Protein AF-A0A938MZU0-F1 (afdb_monomer_lite)

Structure (mmCIF, N/CA/C/O backbone):
data_AF-A0A938MZU0-F1
#
_entry.id   AF-A0A938MZU0-F1
#
loop_
_atom_site.group_PDB
_atom_site.id
_atom_site.type_symbol
_atom_site.label_atom_id
_atom_site.label_alt_id
_atom_site.label_comp_id
_atom_site.label_asym_id
_atom_site.label_entity_id
_atom_site.label_seq_id
_atom_site.pdbx_PDB_ins_code
_atom_site.Cartn_x
_atom_site.Cartn_y
_atom_site.Cartn_z
_atom_site.occupancy
_atom_site.B_iso_or_equiv
_atom_site.auth_seq_id
_atom_site.auth_comp_id
_atom_site.auth_asym_id
_atom_site.auth_atom_id
_atom_site.pdbx_PDB_model_num
ATOM 1 N N . MET A 1 1 ? -28.306 -38.426 -19.691 1.00 34.31 1 MET A N 1
ATOM 2 C CA . MET A 1 1 ? -26.997 -37.898 -19.246 1.00 34.31 1 MET A CA 1
ATOM 3 C C . MET A 1 1 ? -26.446 -37.046 -20.376 1.00 34.31 1 MET A C 1
ATOM 5 O O . MET A 1 1 ? -25.821 -37.572 -21.282 1.00 34.31 1 MET A O 1
ATOM 9 N N . GLY A 1 2 ? -26.839 -35.772 -20.407 1.00 26.00 2 GLY A N 1
ATOM 10 C CA . GLY A 1 2 ? -26.575 -34.868 -21.527 1.00 26.00 2 GLY A CA 1
ATOM 11 C C . GLY A 1 2 ? -25.347 -34.009 -21.266 1.00 26.00 2 GLY A C 1
ATOM 12 O O . GLY A 1 2 ? -25.308 -33.268 -20.287 1.00 26.00 2 GLY A O 1
ATOM 13 N N . GLN A 1 3 ? -24.364 -34.123 -22.154 1.00 31.08 3 GLN A N 1
ATOM 14 C CA . GLN A 1 3 ? -23.352 -33.106 -22.388 1.00 31.08 3 GLN A CA 1
ATOM 15 C C . GLN A 1 3 ? -24.044 -31.875 -22.989 1.00 31.08 3 GLN A C 1
ATOM 17 O O . GLN A 1 3 ? -24.709 -31.994 -24.013 1.00 31.08 3 GLN A O 1
ATOM 22 N N . HIS A 1 4 ? -23.863 -30.700 -22.392 1.00 25.95 4 HIS A N 1
ATOM 23 C CA . HIS A 1 4 ? -24.038 -29.437 -23.102 1.00 25.95 4 HIS A CA 1
ATOM 24 C C . HIS A 1 4 ? -22.786 -28.598 -22.894 1.00 25.95 4 HIS A C 1
ATOM 26 O O . HIS A 1 4 ? -22.562 -28.000 -21.842 1.00 25.95 4 HIS A O 1
ATOM 32 N N . CYS A 1 5 ? -21.945 -28.646 -23.924 1.00 27.55 5 CYS A N 1
ATOM 33 C CA . CYS A 1 5 ? -20.848 -27.731 -24.157 1.00 27.55 5 CYS A CA 1
ATOM 34 C C . CYS A 1 5 ? -21.371 -26.292 -24.179 1.00 27.55 5 CYS A C 1
ATOM 36 O O . CYS A 1 5 ? -22.383 -25.992 -24.815 1.00 27.55 5 CYS A O 1
ATOM 38 N N . PHE A 1 6 ? -20.649 -25.413 -23.488 1.00 28.33 6 PHE A N 1
ATOM 39 C CA . PHE A 1 6 ? -20.726 -23.972 -23.680 1.00 28.33 6 PHE A CA 1
ATOM 40 C C . PHE A 1 6 ? -20.517 -23.671 -25.169 1.00 28.33 6 PHE A C 1
ATOM 42 O O . PHE A 1 6 ? -19.563 -24.165 -25.762 1.00 28.33 6 PHE A O 1
ATOM 49 N N . SER A 1 7 ? -21.433 -22.918 -25.780 1.00 27.66 7 SER A N 1
ATOM 50 C CA . SER A 1 7 ? -21.335 -22.559 -27.191 1.00 27.66 7 SER A CA 1
ATOM 51 C C . SER A 1 7 ? -20.162 -21.610 -27.418 1.00 27.66 7 SER A C 1
ATOM 53 O O . SER A 1 7 ? -20.116 -20.520 -26.840 1.00 27.66 7 SER A O 1
ATOM 55 N N . ASP A 1 8 ? -19.260 -22.022 -28.300 1.00 33.72 8 ASP A N 1
ATOM 56 C CA . ASP A 1 8 ? -18.162 -21.234 -28.836 1.00 33.72 8 ASP A CA 1
ATOM 57 C C . ASP A 1 8 ? -18.668 -20.105 -29.745 1.00 33.72 8 ASP A C 1
ATOM 59 O O . ASP A 1 8 ? -19.174 -20.349 -30.839 1.00 33.72 8 ASP A O 1
ATOM 63 N N . ALA A 1 9 ? -18.475 -18.859 -29.308 1.00 26.55 9 ALA A N 1
ATOM 64 C CA . ALA A 1 9 ? -18.135 -17.731 -30.177 1.00 26.55 9 ALA A CA 1
ATOM 65 C C . ALA A 1 9 ? -17.610 -16.565 -29.313 1.00 26.55 9 ALA A C 1
ATOM 67 O O . ALA A 1 9 ? -18.381 -15.984 -28.545 1.00 26.55 9 ALA A O 1
ATOM 68 N N . PRO A 1 10 ? -16.323 -16.178 -29.405 1.00 28.86 10 PRO A N 1
ATOM 69 C CA . PRO A 1 10 ? -15.873 -14.923 -28.815 1.00 28.86 10 PRO A CA 1
ATOM 70 C C . PRO A 1 10 ? -16.539 -13.741 -29.547 1.00 28.86 10 PRO A C 1
ATOM 72 O O . PRO A 1 10 ? -16.721 -13.802 -30.768 1.00 28.86 10 PRO A O 1
ATOM 75 N N . PRO A 1 11 ? -16.898 -12.648 -28.848 1.00 30.17 11 PRO A N 1
ATOM 76 C CA . PRO A 1 11 ? -17.366 -11.442 -29.518 1.00 30.17 11 PRO A CA 1
ATOM 77 C C . PRO A 1 11 ? -16.286 -10.950 -30.490 1.00 30.17 11 PRO A C 1
ATOM 79 O O . PRO A 1 11 ? -15.104 -10.889 -30.145 1.00 30.17 11 PRO A O 1
ATOM 82 N N . LYS A 1 12 ? -16.694 -10.622 -31.721 1.00 24.36 12 LYS A N 1
ATOM 83 C CA . LYS A 1 12 ? -15.810 -10.097 -32.769 1.00 24.36 12 LYS A CA 1
ATOM 84 C C . LYS A 1 12 ? -15.115 -8.826 -32.270 1.00 24.36 12 LYS A C 1
ATOM 86 O O . LYS A 1 12 ? -15.737 -7.772 -32.185 1.00 24.36 12 LYS A O 1
ATOM 91 N N . ILE A 1 13 ? -13.821 -8.921 -31.977 1.00 26.45 13 ILE A N 1
ATOM 92 C CA . ILE A 1 13 ? -12.950 -7.756 -31.814 1.00 26.45 13 ILE A CA 1
ATOM 93 C C . ILE A 1 13 ? -12.632 -7.264 -33.227 1.00 26.45 13 ILE A C 1
ATOM 95 O O . ILE A 1 13 ? -11.905 -7.918 -33.974 1.00 26.45 13 ILE A O 1
ATOM 99 N N . VAL A 1 14 ? -13.233 -6.146 -33.626 1.00 29.36 14 VAL A N 1
ATOM 100 C CA . VAL A 1 14 ? -12.978 -5.534 -34.933 1.00 29.36 14 VAL A CA 1
ATOM 101 C C . VAL A 1 14 ? -11.592 -4.878 -34.913 1.00 29.36 14 VAL A C 1
ATOM 103 O O . VAL A 1 14 ? -11.383 -3.886 -34.227 1.00 29.36 14 VAL A O 1
ATOM 106 N N . GLY A 1 15 ? -10.660 -5.498 -35.644 1.00 28.17 15 GLY A N 1
ATOM 107 C CA . GLY A 1 15 ? -9.486 -4.930 -36.322 1.00 28.17 15 GLY A CA 1
ATOM 108 C C . GLY A 1 15 ? -8.665 -3.832 -35.636 1.00 28.17 15 GLY A C 1
ATOM 109 O O . GLY A 1 15 ? -9.031 -2.662 -35.651 1.00 28.17 15 GLY A O 1
ATOM 110 N N . GLN A 1 16 ? -7.447 -4.189 -35.211 1.00 33.59 16 GLN A N 1
ATOM 111 C CA . GLN A 1 16 ? -6.324 -3.251 -35.137 1.00 33.59 16 GLN A CA 1
ATOM 112 C C . GLN A 1 16 ? -5.980 -2.769 -36.555 1.00 33.59 16 GLN A C 1
ATOM 114 O O . GLN A 1 16 ? -5.309 -3.473 -37.306 1.00 33.59 16 GLN A O 1
ATOM 119 N N . SER A 1 17 ? -6.417 -1.568 -36.930 1.00 27.30 17 SER A N 1
ATOM 120 C CA . SER A 1 17 ? -5.816 -0.833 -38.045 1.00 27.30 17 SER A CA 1
ATOM 121 C C . SER A 1 17 ? -4.881 0.228 -37.479 1.00 27.30 17 SER A C 1
ATOM 123 O O . SER A 1 17 ? -5.307 1.081 -36.699 1.00 27.30 17 SER A O 1
ATOM 125 N N . SER A 1 18 ? -3.611 0.173 -37.871 1.00 36.91 18 SER A N 1
ATOM 126 C CA . SER A 1 18 ? -2.624 1.233 -37.668 1.00 36.91 18 SER A CA 1
ATOM 127 C C . SER A 1 18 ? -3.219 2.589 -38.047 1.00 36.91 18 SER A C 1
ATOM 129 O O . SER A 1 18 ? -3.507 2.806 -39.225 1.00 36.91 18 SER A O 1
ATOM 131 N N . GLN A 1 19 ? -3.416 3.491 -37.084 1.00 31.39 19 GLN A N 1
ATOM 132 C CA . GLN A 1 19 ? -3.911 4.831 -37.384 1.00 31.39 19 GLN A CA 1
ATOM 133 C C . GLN A 1 19 ? -3.310 5.935 -36.500 1.00 31.39 19 GLN A C 1
ATOM 135 O O . GLN A 1 19 ? -2.819 5.663 -35.402 1.00 31.39 19 GLN A O 1
ATOM 140 N N . PRO A 1 20 ? -3.273 7.167 -37.049 1.00 26.31 20 PRO A N 1
ATOM 141 C CA . PRO A 1 20 ? -2.460 8.280 -36.589 1.00 26.31 20 PRO A CA 1
ATOM 142 C C . PRO A 1 20 ? -3.086 8.967 -35.367 1.00 26.31 20 PRO A C 1
ATOM 144 O O . PRO A 1 20 ? -4.076 8.496 -34.818 1.00 26.31 20 PRO A O 1
ATOM 147 N N . ALA A 1 21 ? -2.446 10.053 -34.920 1.00 26.44 21 ALA A N 1
ATOM 148 C CA . ALA A 1 21 ? -2.795 10.897 -33.774 1.00 26.44 21 ALA A CA 1
ATOM 149 C C . ALA A 1 21 ? -4.295 10.930 -33.401 1.00 26.44 21 ALA A C 1
ATOM 151 O O . ALA A 1 21 ? -5.154 10.958 -34.277 1.00 26.44 21 ALA A O 1
ATOM 152 N N . CYS A 1 22 ? -4.566 10.996 -32.087 1.00 28.39 22 CYS A N 1
ATOM 153 C CA . CYS A 1 22 ? -5.848 10.947 -31.350 1.00 28.39 22 CYS A CA 1
ATOM 154 C C . CYS A 1 22 ? -7.060 11.776 -31.860 1.00 28.39 22 CYS A C 1
ATOM 156 O O . CYS A 1 22 ? -8.043 11.912 -31.135 1.00 28.39 22 CYS A O 1
ATOM 158 N N . SER A 1 23 ? -7.045 12.328 -33.066 1.00 29.16 23 SER A N 1
ATOM 159 C CA . SER A 1 23 ? -8.137 13.064 -33.703 1.00 29.16 23 SER A CA 1
ATOM 160 C C . SER A 1 23 ? -8.905 12.279 -34.780 1.00 29.16 23 SER A C 1
ATOM 162 O O . SER A 1 23 ? -9.926 12.782 -35.240 1.00 29.16 23 SER A O 1
ATOM 164 N N . ALA A 1 24 ? -8.464 11.081 -35.192 1.00 29.38 24 ALA A N 1
ATOM 165 C CA . ALA A 1 24 ? -8.927 10.473 -36.452 1.00 29.38 24 ALA A CA 1
ATOM 166 C C . ALA A 1 24 ? -9.954 9.323 -36.360 1.00 29.38 24 ALA A C 1
ATOM 168 O O . ALA A 1 24 ? -10.431 8.881 -37.403 1.00 29.38 24 ALA A O 1
ATOM 169 N N . VAL A 1 25 ? -10.361 8.856 -35.172 1.00 38.31 25 VAL A N 1
ATOM 170 C CA . VAL A 1 25 ? -11.532 7.957 -35.085 1.00 38.31 25 VAL A CA 1
ATOM 171 C C . VAL A 1 25 ? -12.782 8.833 -35.078 1.00 38.31 25 VAL A C 1
ATOM 173 O O . VAL A 1 25 ? -13.197 9.350 -34.039 1.00 38.31 25 VAL A O 1
ATOM 176 N N . GLY A 1 26 ? -13.300 9.097 -36.277 1.00 38.41 26 GLY A N 1
ATOM 177 C CA . GLY A 1 26 ? -14.532 9.850 -36.478 1.00 38.41 26 GLY A CA 1
ATOM 178 C C . GLY A 1 26 ? -15.723 9.149 -35.824 1.00 38.41 26 GLY A C 1
ATOM 179 O O . GLY A 1 26 ? -15.785 7.925 -35.768 1.00 38.41 26 GLY A O 1
ATOM 180 N N . TRP A 1 27 ? -16.668 9.943 -35.322 1.00 46.06 27 TRP A N 1
ATOM 181 C CA . TRP A 1 27 ? -17.977 9.449 -34.893 1.00 46.06 27 TRP A CA 1
ATOM 182 C C . TRP A 1 27 ? -18.671 8.695 -36.039 1.00 46.06 27 TRP A C 1
ATOM 184 O O . TRP A 1 27 ? -18.421 9.052 -37.194 1.00 46.06 27 TRP A O 1
ATOM 194 N N . PRO A 1 28 ? -19.598 7.765 -35.741 1.00 45.91 28 PRO A N 1
ATOM 195 C CA . PRO A 1 28 ? -20.608 7.297 -36.688 1.00 45.91 28 PRO A CA 1
ATOM 196 C C . PRO A 1 28 ? -21.302 8.481 -37.369 1.00 45.91 28 PRO A C 1
ATOM 198 O O . PRO A 1 28 ? -22.212 9.099 -36.817 1.00 45.91 28 PRO A O 1
ATOM 201 N N . SER A 1 29 ? -20.804 8.884 -38.533 1.00 43.78 29 SER A N 1
ATOM 202 C CA . SER A 1 29 ? -21.286 10.054 -39.274 1.00 43.78 29 SER A CA 1
ATOM 203 C C . SER A 1 29 ? -22.240 9.646 -40.394 1.00 43.78 29 SER A C 1
ATOM 205 O O . SER A 1 29 ? -23.088 10.442 -40.803 1.00 43.78 29 SER A O 1
ATOM 207 N N . SER A 1 30 ? -22.149 8.390 -40.840 1.00 45.19 30 SER A N 1
ATOM 208 C CA . SER A 1 30 ? -23.035 7.805 -41.842 1.00 45.19 30 SER A CA 1
ATOM 209 C C . SER A 1 30 ? -24.410 7.475 -41.241 1.00 45.19 30 SER A C 1
ATOM 211 O O . SER A 1 30 ? -24.477 6.976 -40.116 1.00 45.19 30 SER A O 1
ATOM 213 N N . PRO A 1 31 ? -25.524 7.751 -41.943 1.00 49.56 31 PRO A N 1
ATOM 214 C CA . PRO A 1 31 ? -26.857 7.236 -41.606 1.00 49.56 31 PRO A CA 1
ATOM 215 C C . PRO A 1 31 ? -26.911 5.715 -41.457 1.00 49.56 31 PRO A C 1
ATOM 217 O O . PRO A 1 31 ? -27.688 5.231 -40.644 1.00 49.56 31 PRO A O 1
ATOM 220 N N . ASP A 1 32 ? -26.039 5.001 -42.168 1.00 51.44 32 ASP A N 1
ATOM 221 C CA . ASP A 1 32 ? -26.032 3.538 -42.253 1.00 51.44 32 ASP A CA 1
ATOM 222 C C . ASP A 1 32 ? -25.023 2.873 -41.297 1.00 51.44 32 ASP A C 1
ATOM 224 O O . ASP A 1 32 ? -24.753 1.677 -41.408 1.00 51.44 32 ASP A O 1
ATOM 228 N N . ASP A 1 33 ? -24.407 3.632 -40.381 1.00 56.09 33 ASP A N 1
ATOM 229 C CA . ASP A 1 33 ? -23.487 3.056 -39.397 1.00 56.09 33 ASP A CA 1
ATOM 230 C C . ASP A 1 33 ? -24.284 2.254 -38.347 1.00 56.09 33 ASP A C 1
ATOM 232 O O . ASP A 1 33 ? -25.109 2.840 -37.644 1.00 56.09 33 ASP A O 1
ATOM 236 N N . PRO A 1 34 ? -24.039 0.941 -38.175 1.00 53.12 34 PRO A N 1
ATOM 237 C CA . PRO A 1 34 ? -24.758 0.120 -37.198 1.00 53.12 34 PRO A CA 1
ATOM 238 C C . PRO A 1 34 ? -24.542 0.561 -35.739 1.00 53.12 34 PRO A C 1
ATOM 240 O O . PRO A 1 34 ? -25.286 0.136 -34.856 1.00 53.12 34 PRO A O 1
ATOM 243 N N . ALA A 1 35 ? -23.533 1.396 -35.462 1.00 46.81 35 ALA A N 1
ATOM 244 C CA . ALA A 1 35 ? -23.303 2.020 -34.162 1.00 46.81 35 ALA A CA 1
ATOM 245 C C . ALA A 1 35 ? -24.029 3.371 -33.990 1.00 46.81 35 ALA A C 1
ATOM 247 O O . ALA A 1 35 ? -23.995 3.949 -32.898 1.00 46.81 35 ALA A O 1
ATOM 248 N N . ARG A 1 36 ? -24.684 3.897 -35.037 1.00 46.69 36 ARG A N 1
ATOM 249 C CA . ARG A 1 36 ? -25.515 5.103 -34.959 1.00 46.69 36 ARG A CA 1
ATOM 250 C C . ARG A 1 36 ? -26.815 4.772 -34.217 1.00 46.69 36 ARG A C 1
ATOM 252 O O . ARG A 1 36 ? -27.511 3.833 -34.594 1.00 46.69 36 ARG A O 1
ATOM 259 N N . PRO A 1 37 ? -27.177 5.523 -33.165 1.00 45.28 37 PRO A N 1
ATOM 260 C CA . PRO A 1 37 ? -28.423 5.270 -32.462 1.00 45.28 37 PRO A CA 1
ATOM 261 C C . PRO A 1 37 ? -29.617 5.599 -33.369 1.00 45.28 37 PRO A C 1
ATOM 263 O O . PRO A 1 37 ? -29.799 6.752 -33.765 1.00 45.28 37 PRO A O 1
ATOM 266 N N . GLU A 1 38 ? -30.451 4.596 -33.656 1.00 48.31 38 GLU A N 1
ATOM 267 C CA . GLU A 1 38 ? -31.862 4.830 -33.973 1.00 48.31 38 GLU A CA 1
ATOM 268 C C . GLU A 1 38 ? -32.513 5.539 -32.775 1.00 48.31 38 GLU A C 1
ATOM 270 O O . GLU A 1 38 ? -32.055 5.388 -31.635 1.00 48.31 38 GLU A O 1
ATOM 275 N N . GLU A 1 39 ? -33.512 6.383 -33.040 1.00 48.94 39 GLU A N 1
ATOM 276 C CA . GLU A 1 39 ? -34.094 7.325 -32.078 1.00 48.94 39 GLU A CA 1
ATOM 277 C C . GLU A 1 39 ? -34.173 6.757 -30.641 1.00 48.94 39 GLU A C 1
ATOM 279 O O . GLU A 1 39 ? -34.753 5.698 -30.398 1.00 48.94 39 GLU A O 1
ATOM 284 N N . ASN A 1 40 ? -33.594 7.502 -29.683 1.00 49.03 40 ASN A N 1
ATOM 285 C CA . ASN A 1 40 ? -33.539 7.251 -28.226 1.00 49.03 40 ASN A CA 1
ATOM 286 C C . ASN A 1 40 ? -32.336 6.466 -27.642 1.00 49.03 40 ASN A C 1
ATOM 288 O O . ASN A 1 40 ? -32.356 6.149 -26.451 1.00 49.03 40 ASN A O 1
ATOM 292 N N . GLY A 1 41 ? -31.267 6.190 -28.400 1.00 45.91 41 GLY A N 1
ATOM 293 C CA . GLY A 1 41 ? -30.016 5.610 -27.865 1.00 45.91 41 GLY A CA 1
ATOM 294 C C . GLY A 1 41 ? -28.933 6.633 -27.469 1.00 45.91 41 GLY A C 1
ATOM 295 O O . GLY A 1 41 ? -28.781 7.663 -28.123 1.00 45.91 41 GLY A O 1
ATOM 296 N N . VAL A 1 42 ? -28.133 6.330 -26.432 1.00 54.34 42 VAL A N 1
ATOM 297 C CA . VAL A 1 42 ? -26.952 7.130 -26.026 1.00 54.34 42 VAL A CA 1
ATOM 298 C C . VAL A 1 42 ? -25.661 6.307 -26.154 1.00 54.34 42 VAL A C 1
ATOM 300 O O . VAL A 1 42 ? -25.598 5.164 -25.692 1.00 54.34 42 VAL A O 1
ATOM 303 N N . CYS A 1 43 ? -24.622 6.909 -26.746 1.00 51.62 43 CYS A N 1
ATOM 304 C CA . CYS A 1 43 ? -23.253 6.381 -26.793 1.00 51.62 43 CYS A CA 1
ATOM 305 C C . CYS A 1 43 ? -22.365 7.119 -25.782 1.00 51.62 43 CYS A C 1
ATOM 307 O O . CYS A 1 43 ? -22.355 8.350 -25.737 1.00 51.62 43 CYS A O 1
ATOM 309 N N . LEU A 1 44 ? -21.613 6.372 -24.970 1.00 57.62 44 LEU A N 1
ATOM 310 C CA . LEU A 1 44 ? -20.752 6.926 -23.920 1.00 57.62 44 LEU A CA 1
ATOM 311 C C . LEU A 1 44 ? -19.275 6.757 -24.275 1.00 57.62 44 LEU A C 1
ATOM 313 O O . LEU A 1 44 ? -18.869 5.661 -24.654 1.00 57.62 44 LEU A O 1
ATOM 317 N N . ARG A 1 45 ? -18.470 7.806 -24.064 1.00 51.72 45 ARG A N 1
ATOM 318 C CA . ARG A 1 45 ? -17.010 7.766 -24.222 1.00 51.72 45 ARG A CA 1
ATOM 319 C C . ARG A 1 45 ? -16.303 8.078 -22.904 1.00 51.72 45 ARG A C 1
ATOM 321 O O . ARG A 1 45 ? -16.518 9.134 -22.314 1.00 51.72 45 ARG A O 1
ATOM 328 N N . PHE A 1 46 ? -15.436 7.175 -22.458 1.00 56.22 46 PHE A N 1
ATOM 329 C CA . PHE A 1 46 ? -14.667 7.293 -21.218 1.00 56.22 46 PHE A CA 1
ATOM 330 C C . PHE A 1 46 ? -13.190 7.558 -21.509 1.00 56.22 46 PHE A C 1
ATOM 332 O O . PHE A 1 46 ? -12.566 6.819 -22.267 1.00 56.22 46 PHE A O 1
ATOM 339 N N . GLY A 1 47 ? -12.603 8.584 -20.884 1.00 50.44 47 GLY A N 1
ATOM 340 C CA . GLY A 1 47 ? -11.165 8.849 -20.984 1.00 50.44 47 GLY A CA 1
ATOM 341 C C . GLY A 1 47 ? -10.303 7.922 -20.117 1.00 50.44 47 GLY A C 1
ATOM 342 O O . GLY A 1 47 ? -10.798 7.251 -19.214 1.00 50.44 47 GLY A O 1
ATOM 343 N N . ILE A 1 48 ? -8.986 7.974 -20.344 1.00 44.91 48 ILE A N 1
ATOM 344 C CA . ILE A 1 48 ? -7.934 7.119 -19.741 1.00 44.91 48 ILE A CA 1
ATOM 345 C C . ILE A 1 48 ? -7.911 7.141 -18.198 1.00 44.91 48 ILE A C 1
ATOM 347 O O . ILE A 1 48 ? -7.417 6.218 -17.555 1.00 44.91 48 ILE A O 1
ATOM 351 N N . LEU A 1 49 ? -8.489 8.171 -17.579 1.00 46.16 49 LEU A N 1
ATOM 352 C CA . LEU A 1 49 ? -8.596 8.307 -16.125 1.00 46.16 49 LEU A CA 1
ATOM 353 C C . LEU A 1 49 ? -10.037 8.251 -15.619 1.00 46.16 49 LEU A C 1
ATOM 355 O O . LEU A 1 49 ? -10.304 8.710 -14.509 1.00 46.16 49 LEU A O 1
ATOM 359 N N . GLY A 1 50 ? -10.976 7.694 -16.389 1.00 40.09 50 GLY A N 1
ATOM 360 C CA . GLY A 1 50 ? -12.392 7.637 -16.006 1.00 40.09 50 GLY A CA 1
ATOM 361 C C . GLY A 1 50 ? -13.030 9.019 -15.829 1.00 40.09 50 GLY A C 1
ATOM 362 O O . GLY A 1 50 ? -14.202 9.119 -15.489 1.00 40.09 50 GLY A O 1
ATOM 363 N N . ASN A 1 51 ? -12.271 10.089 -16.074 1.00 39.28 51 ASN A N 1
ATOM 364 C CA . ASN A 1 51 ? -12.777 11.440 -16.094 1.00 39.28 51 ASN A CA 1
ATOM 365 C C . ASN A 1 51 ? -13.711 11.566 -17.299 1.00 39.28 51 ASN A C 1
ATOM 367 O O . ASN A 1 51 ? -13.330 11.239 -18.429 1.00 39.28 51 ASN A O 1
ATOM 371 N N . PHE A 1 52 ? -14.935 12.025 -17.049 1.00 42.59 52 PHE A N 1
ATOM 372 C CA . PHE A 1 52 ? -15.879 12.408 -18.091 1.00 42.59 52 PHE A CA 1
ATOM 373 C C . PHE A 1 52 ? -15.320 13.632 -18.817 1.00 42.59 52 PHE A C 1
ATOM 375 O O . PHE A 1 52 ? -15.571 14.763 -18.416 1.00 42.59 52 PHE A O 1
ATOM 382 N N . TYR A 1 53 ? -14.508 13.413 -19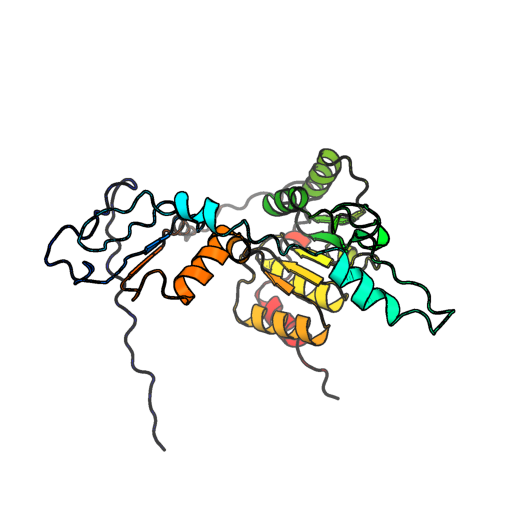.851 1.00 35.19 53 TYR A N 1
ATOM 383 C CA . TYR A 1 53 ? -14.005 14.512 -20.677 1.00 35.19 53 TYR A CA 1
ATOM 384 C C . TYR A 1 53 ? -15.080 15.023 -21.645 1.00 35.19 53 TYR A C 1
ATOM 386 O O . TYR A 1 53 ? -15.074 16.204 -21.965 1.00 35.19 53 TYR A O 1
ATOM 394 N N . ASP A 1 54 ? -16.026 14.170 -22.055 1.00 37.28 54 ASP A N 1
ATOM 395 C CA . ASP A 1 54 ? -17.193 14.556 -22.852 1.00 37.28 54 ASP A CA 1
ATOM 396 C C . ASP A 1 54 ? -18.300 13.491 -22.714 1.00 37.28 54 ASP A C 1
ATOM 398 O O . ASP A 1 54 ? -18.119 12.333 -23.085 1.00 37.28 54 ASP A O 1
ATOM 402 N N . CYS A 1 55 ? -19.471 13.878 -22.200 1.00 38.38 55 CYS A N 1
ATOM 403 C CA . CYS A 1 55 ? -20.715 13.131 -22.398 1.00 38.38 55 CYS A CA 1
ATOM 404 C C . CYS A 1 55 ? -21.476 13.825 -23.527 1.00 38.38 55 CYS A C 1
ATOM 406 O O . CYS A 1 55 ? -22.092 14.868 -23.310 1.00 38.38 55 CYS A O 1
ATOM 408 N N . LEU A 1 56 ? -21.414 13.281 -24.742 1.00 39.00 56 LEU A N 1
ATOM 409 C CA . LEU A 1 56 ? -22.259 13.747 -25.836 1.00 39.00 56 LEU A CA 1
ATOM 410 C C . LEU A 1 56 ? -23.549 12.932 -25.842 1.00 39.00 56 LEU A C 1
ATOM 412 O O . LEU A 1 56 ? -23.600 11.815 -26.342 1.00 39.00 56 LEU A O 1
ATOM 416 N N . PHE A 1 57 ? -24.600 13.512 -25.270 1.00 40.31 57 PHE A N 1
ATOM 417 C CA . PHE A 1 57 ? -25.955 13.007 -25.447 1.00 40.31 57 PHE A CA 1
ATOM 418 C C . PHE A 1 57 ? -26.382 13.300 -26.881 1.00 40.31 57 PHE A C 1
ATOM 420 O O . PHE A 1 57 ? -26.422 14.465 -27.271 1.00 40.31 57 PHE A O 1
ATOM 427 N N . THR A 1 58 ? -26.712 12.273 -27.656 1.00 38.38 58 THR A N 1
ATOM 428 C CA . THR A 1 58 ? -27.399 12.440 -28.937 1.00 38.38 58 THR A CA 1
ATOM 429 C C . THR A 1 58 ? -28.867 12.097 -28.733 1.00 38.38 58 THR A C 1
ATOM 431 O O . THR A 1 58 ? -29.297 10.988 -29.024 1.00 38.38 58 THR A O 1
ATOM 434 N N . GLN A 1 59 ? -29.651 13.044 -28.222 1.00 35.34 59 GLN A N 1
ATOM 435 C CA . GLN A 1 59 ? -31.092 13.016 -28.467 1.00 35.34 59 GLN A CA 1
ATOM 436 C C . GLN A 1 59 ? -31.314 13.860 -29.729 1.00 35.34 59 GLN A C 1
ATOM 438 O O . GLN A 1 59 ? -30.993 15.051 -29.754 1.00 35.34 59 GLN A O 1
ATOM 443 N N . ASN A 1 60 ? -31.749 13.221 -30.816 1.00 37.38 60 ASN A N 1
ATOM 444 C CA . ASN A 1 60 ? -32.064 13.860 -32.102 1.00 37.38 60 ASN A CA 1
ATOM 445 C C . ASN A 1 60 ? -30.904 14.650 -32.746 1.00 37.38 60 ASN A C 1
ATOM 447 O O . ASN A 1 60 ? -31.092 15.760 -33.235 1.00 37.38 60 ASN A O 1
ATOM 451 N N . GLY A 1 61 ? -29.681 14.106 -32.727 1.00 38.41 61 GLY A N 1
ATOM 452 C CA . GLY A 1 61 ? -28.539 14.689 -33.455 1.00 38.41 61 GLY A CA 1
ATOM 453 C C . GLY A 1 61 ? -27.978 16.007 -32.896 1.00 38.41 61 GLY A C 1
ATOM 454 O O . GLY A 1 61 ? -27.087 16.592 -33.508 1.00 38.41 61 GLY A O 1
ATOM 455 N N . SER A 1 62 ? -28.439 16.471 -31.731 1.00 37.09 62 SER A N 1
ATOM 456 C CA . SER A 1 62 ? -27.946 17.704 -31.102 1.00 37.09 62 SER A CA 1
ATOM 457 C C . SER A 1 62 ? -26.931 17.413 -29.986 1.00 37.09 62 SER A C 1
ATOM 459 O O . SER A 1 62 ? -27.180 16.597 -29.105 1.00 37.09 62 SER A O 1
ATOM 461 N N . ARG A 1 63 ? -25.758 18.073 -30.018 1.00 41.19 63 ARG A N 1
ATOM 462 C CA . ARG A 1 63 ? -24.715 17.962 -28.976 1.00 41.19 63 ARG A CA 1
ATOM 463 C C . ARG A 1 63 ? -25.137 18.721 -27.712 1.00 41.19 63 ARG A C 1
ATOM 465 O O . ARG A 1 63 ? -25.066 19.948 -27.681 1.00 41.19 63 ARG A O 1
ATOM 472 N N . LEU A 1 64 ? -25.469 18.023 -26.628 1.00 41.62 64 LEU A N 1
ATOM 473 C CA . LEU A 1 64 ? -25.677 18.654 -25.315 1.00 41.62 64 LEU A CA 1
ATOM 474 C C . LEU A 1 64 ? -24.350 18.805 -24.558 1.00 41.62 64 LEU A C 1
ATOM 476 O O . LEU A 1 64 ? -23.983 17.961 -23.748 1.00 41.62 64 LEU A O 1
ATOM 480 N N . ARG A 1 65 ? -23.632 19.907 -24.801 1.00 40.28 65 ARG A N 1
ATOM 481 C CA . ARG A 1 65 ? -22.362 20.224 -24.115 1.00 40.28 65 ARG A CA 1
ATOM 482 C C . ARG A 1 65 ? -22.538 20.945 -22.764 1.00 40.28 65 ARG A C 1
ATOM 484 O O . ARG A 1 65 ? -21.554 21.173 -22.076 1.00 40.28 65 ARG A O 1
ATOM 491 N N . SER A 1 66 ? -23.760 21.335 -22.375 1.00 35.78 66 SER A N 1
ATOM 492 C CA . SER A 1 66 ? -23.966 22.382 -21.349 1.00 35.78 66 SER A CA 1
ATOM 493 C C . SER A 1 66 ? -24.854 22.038 -20.142 1.00 35.78 66 SER A C 1
ATOM 495 O O . SER A 1 66 ? -24.980 22.866 -19.242 1.00 35.78 66 SER A O 1
ATOM 497 N N . GLN A 1 67 ? -25.464 20.850 -20.047 1.00 39.59 67 GLN A N 1
ATOM 498 C CA . GLN A 1 67 ? -26.413 20.574 -18.946 1.00 39.59 67 GLN A CA 1
ATOM 499 C C . GLN A 1 67 ? -25.782 20.071 -17.636 1.00 39.59 67 GLN A C 1
ATOM 501 O O . GLN A 1 67 ? -26.457 20.064 -16.603 1.00 39.59 67 GLN A O 1
ATOM 506 N N . PHE A 1 68 ? -24.501 19.692 -17.640 1.00 40.44 68 PHE A N 1
ATOM 507 C CA . PHE A 1 68 ? -23.821 19.206 -16.431 1.00 40.44 68 PHE A CA 1
ATOM 508 C C . PHE A 1 68 ? -23.557 20.319 -15.403 1.00 40.44 68 PHE A C 1
ATOM 510 O O . PHE A 1 68 ? -23.583 20.062 -14.200 1.00 40.44 68 PHE A O 1
ATOM 517 N N . ASP A 1 69 ? -23.388 21.566 -15.854 1.00 39.50 69 ASP A N 1
ATOM 518 C CA . ASP A 1 69 ? -23.060 22.690 -14.968 1.00 39.50 69 ASP A CA 1
ATOM 519 C C . ASP A 1 69 ? -24.296 23.222 -14.209 1.00 39.50 69 ASP A C 1
ATOM 521 O O . ASP A 1 69 ? -24.241 23.570 -13.029 1.00 39.50 69 ASP A O 1
ATOM 525 N N . GLN A 1 70 ? -25.480 23.183 -14.833 1.00 37.41 70 GLN A N 1
ATOM 526 C CA . GLN A 1 70 ? -26.692 23.770 -14.244 1.00 37.41 70 GLN A CA 1
ATOM 527 C C . GLN A 1 70 ? -27.375 22.883 -13.187 1.00 37.41 70 GLN A C 1
ATOM 529 O O . GLN A 1 70 ? -27.976 23.404 -12.242 1.00 37.41 70 GLN A O 1
ATOM 534 N N . ARG A 1 71 ? -27.270 21.546 -13.277 1.00 38.91 71 ARG A N 1
ATOM 535 C CA . ARG A 1 71 ? -27.853 20.642 -12.259 1.00 38.91 71 ARG A CA 1
ATOM 536 C C . ARG A 1 71 ? -27.032 20.587 -10.965 1.00 38.91 71 ARG A C 1
ATOM 538 O O . ARG A 1 71 ? -27.606 20.321 -9.906 1.00 38.91 71 ARG A O 1
ATOM 545 N N . ARG A 1 72 ? -25.742 20.945 -11.018 1.00 42.97 72 ARG A N 1
ATOM 546 C CA . ARG A 1 72 ? -24.840 21.045 -9.855 1.00 42.97 72 ARG A CA 1
ATOM 547 C C . ARG A 1 72 ? -25.298 22.103 -8.840 1.00 42.97 72 ARG A C 1
ATOM 549 O O . ARG A 1 72 ? -25.081 21.933 -7.644 1.00 42.97 72 ARG A O 1
ATOM 556 N N . MET A 1 73 ? -26.005 23.150 -9.282 1.00 32.09 73 MET A N 1
ATOM 557 C CA . MET A 1 73 ? -26.461 24.233 -8.396 1.00 32.09 73 MET A CA 1
ATOM 558 C C . MET A 1 73 ? -27.823 24.010 -7.722 1.00 32.09 73 MET A C 1
ATOM 560 O O . MET A 1 73 ? -28.082 24.628 -6.689 1.00 32.09 73 MET A O 1
ATOM 564 N N . ARG A 1 74 ? -28.704 23.142 -8.243 1.00 31.05 74 ARG A N 1
ATOM 565 C CA . ARG A 1 74 ? -30.061 22.977 -7.671 1.00 31.05 74 ARG A CA 1
ATOM 566 C C . ARG A 1 74 ? -30.202 21.850 -6.648 1.00 31.05 74 ARG A C 1
ATOM 568 O O . ARG A 1 74 ? -31.047 21.966 -5.766 1.00 31.05 74 ARG A O 1
ATOM 575 N N . LEU A 1 75 ? -29.390 20.794 -6.715 1.00 39.09 75 LEU A N 1
ATOM 576 C CA . LEU A 1 75 ? -29.574 19.604 -5.865 1.00 39.09 75 LEU A CA 1
ATOM 577 C C . LEU A 1 75 ? -28.736 19.587 -4.572 1.00 39.09 75 LEU A C 1
ATOM 579 O O . LEU A 1 75 ? -29.048 18.819 -3.668 1.00 39.09 75 LEU A O 1
ATOM 583 N N . VAL A 1 76 ? -27.759 20.490 -4.413 1.00 40.00 76 VAL A N 1
ATOM 584 C CA . VAL A 1 76 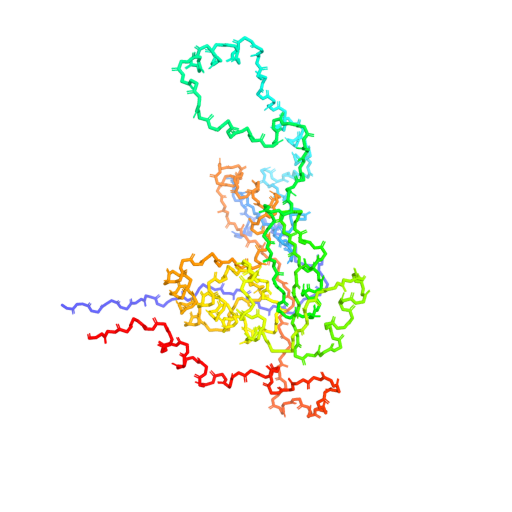? -26.877 20.548 -3.222 1.00 40.00 76 VAL A CA 1
ATOM 585 C C . VAL A 1 76 ? -27.426 21.445 -2.091 1.00 40.00 76 VAL A C 1
ATOM 587 O O . VAL A 1 76 ? -26.844 21.539 -1.016 1.00 40.00 76 VAL A O 1
ATOM 590 N N . LYS A 1 77 ? -28.607 22.062 -2.247 1.00 33.28 77 LYS A N 1
ATOM 591 C CA . LYS A 1 77 ? -29.273 22.816 -1.164 1.00 33.28 77 LYS A CA 1
ATOM 592 C C . LYS A 1 77 ? -30.607 22.198 -0.748 1.00 33.28 77 LYS A C 1
ATOM 594 O O . LYS A 1 77 ? -31.651 22.839 -0.808 1.00 33.28 77 LYS A O 1
ATOM 599 N N . ARG A 1 78 ? -30.574 20.982 -0.206 1.00 33.59 78 ARG A N 1
ATOM 600 C CA . ARG A 1 78 ? -31.559 20.577 0.812 1.00 33.59 78 ARG A CA 1
ATOM 601 C C . ARG A 1 78 ? -30.878 20.529 2.174 1.00 33.59 78 ARG A C 1
ATOM 603 O O . ARG A 1 78 ? -30.536 19.478 2.694 1.00 33.59 78 ARG A O 1
ATOM 610 N N . SER A 1 79 ? -30.694 21.715 2.753 1.00 39.97 79 SER A N 1
ATOM 611 C CA . SER A 1 79 ? -30.496 21.849 4.195 1.00 39.97 79 SER A CA 1
ATOM 612 C C . SER A 1 79 ? -31.757 21.326 4.883 1.00 39.97 79 SER A C 1
ATOM 614 O O . SER A 1 79 ? -32.838 21.902 4.744 1.00 39.97 79 SER A O 1
ATOM 616 N N . VAL A 1 80 ? -31.634 20.218 5.612 1.00 40.19 80 VAL A N 1
ATOM 617 C CA . VAL A 1 80 ? -32.650 19.816 6.584 1.00 40.19 80 VAL A CA 1
ATOM 618 C C . VAL A 1 80 ? -32.616 20.868 7.692 1.00 40.19 80 VAL A C 1
ATOM 620 O O . VAL A 1 80 ? -31.720 20.868 8.533 1.00 40.19 80 VAL A O 1
ATOM 623 N N . LYS A 1 81 ? -33.561 21.815 7.676 1.00 35.09 81 LYS A N 1
ATOM 624 C CA . LYS A 1 81 ? -33.693 22.818 8.739 1.00 35.09 81 LYS A CA 1
ATOM 625 C C . LYS A 1 81 ? -34.122 22.122 10.033 1.00 35.09 81 LYS A C 1
ATOM 627 O O . LYS A 1 81 ? -35.308 21.881 10.252 1.00 35.09 81 LYS A O 1
ATOM 632 N N . PHE A 1 82 ? -33.168 21.826 10.911 1.00 41.75 82 PHE A N 1
ATOM 633 C CA . PHE A 1 82 ? -33.469 21.511 12.305 1.00 41.75 82 PHE A CA 1
ATOM 634 C C . PHE A 1 82 ? -34.068 22.753 12.970 1.00 41.75 82 PHE A C 1
ATOM 636 O O . PHE A 1 82 ? -33.412 23.781 13.122 1.00 41.75 82 PHE A O 1
ATOM 643 N N . THR A 1 83 ? -35.343 22.688 13.342 1.00 55.12 83 THR A N 1
ATOM 644 C CA . THR A 1 83 ? -36.018 23.771 14.067 1.00 55.12 83 THR A CA 1
ATOM 645 C C . THR A 1 83 ? -35.853 23.548 15.570 1.00 55.12 83 THR A C 1
ATOM 647 O O . THR A 1 83 ? -36.108 22.444 16.053 1.00 55.12 83 THR A O 1
ATOM 650 N N . ARG A 1 84 ? -35.486 24.598 16.327 1.00 54.69 84 ARG A N 1
ATOM 651 C CA . ARG A 1 84 ? -35.286 24.574 17.799 1.00 54.69 84 ARG A CA 1
ATOM 652 C C . ARG A 1 84 ? -36.412 23.861 18.571 1.00 54.69 84 ARG A C 1
ATOM 654 O O . ARG A 1 84 ? -36.153 23.193 19.566 1.00 54.69 84 ARG A O 1
ATOM 661 N N . ARG A 1 85 ? -37.650 23.926 18.069 1.00 52.19 85 ARG A N 1
ATOM 662 C CA . ARG A 1 85 ? -38.831 23.258 18.647 1.00 52.19 85 ARG A CA 1
ATOM 663 C C . ARG A 1 85 ? -38.750 21.724 18.644 1.00 52.19 85 ARG A C 1
ATOM 665 O O . ARG A 1 85 ? -39.234 21.099 19.579 1.00 52.19 85 ARG A O 1
ATOM 672 N N . ARG A 1 86 ? -38.106 21.117 17.641 1.00 54.44 86 ARG A N 1
ATOM 673 C CA . ARG A 1 86 ? -37.977 19.652 17.512 1.00 54.44 86 ARG A CA 1
ATOM 674 C C . ARG A 1 86 ? -36.858 19.071 18.387 1.00 54.44 86 ARG A C 1
ATOM 676 O O . ARG A 1 86 ? -36.914 17.899 18.739 1.00 54.44 86 ARG A O 1
ATOM 683 N N . PHE A 1 87 ? -35.871 19.892 18.757 1.00 57.31 87 PHE A N 1
ATOM 684 C CA . PHE A 1 87 ? -34.798 19.533 19.692 1.00 57.31 87 PHE A CA 1
ATOM 685 C C . PHE A 1 87 ? -35.315 19.490 21.136 1.00 57.31 87 PHE A C 1
ATOM 687 O O . PHE A 1 87 ? -35.113 18.502 21.835 1.00 57.31 87 PHE A O 1
ATOM 694 N N . LEU A 1 88 ? -36.092 20.501 21.541 1.00 59.34 88 LEU A N 1
ATOM 695 C CA . LEU A 1 88 ? -36.712 20.543 22.871 1.00 59.34 88 LEU A CA 1
ATOM 696 C C . LEU A 1 88 ? -37.735 19.416 23.081 1.00 59.34 88 LEU A C 1
ATOM 698 O O . LEU A 1 88 ? -37.781 18.834 24.157 1.00 59.34 88 LEU A O 1
ATOM 702 N N . GLN A 1 89 ? -38.481 19.027 22.040 1.00 49.91 89 GLN A N 1
ATOM 703 C CA . GLN A 1 89 ? -39.408 17.887 22.119 1.00 49.91 89 GLN A CA 1
ATOM 704 C C . GLN A 1 89 ? -38.712 16.527 22.301 1.00 49.91 89 GLN A C 1
ATOM 706 O O . GLN A 1 89 ? -39.345 15.597 22.789 1.00 49.91 89 GLN A O 1
ATOM 711 N N . ARG A 1 90 ? -37.423 16.395 21.950 1.00 51.91 90 ARG A N 1
ATOM 712 C CA . ARG A 1 90 ? -36.630 15.180 22.224 1.00 51.91 90 ARG A CA 1
ATOM 713 C C . ARG A 1 90 ? -35.808 15.263 23.516 1.00 51.91 90 ARG A C 1
ATOM 715 O O . ARG A 1 90 ? -35.406 14.225 24.024 1.00 51.91 90 ARG A O 1
ATOM 722 N N . GLY A 1 91 ? -35.597 16.461 24.067 1.00 47.91 91 GLY A N 1
ATOM 723 C CA . GLY A 1 91 ? -34.835 16.672 25.306 1.00 47.91 91 GLY A CA 1
ATOM 724 C C . GLY A 1 91 ? -35.592 16.337 26.597 1.00 47.91 91 GLY A C 1
ATOM 725 O O . GLY A 1 91 ? -34.963 16.052 27.608 1.00 47.91 91 GLY A O 1
ATOM 726 N N . ILE A 1 92 ? -36.929 16.316 26.570 1.00 46.97 92 ILE A N 1
ATOM 727 C CA . ILE A 1 92 ? -37.756 16.071 27.771 1.00 46.97 92 ILE A CA 1
ATOM 728 C C . ILE A 1 92 ? -37.874 14.568 28.106 1.00 46.97 92 ILE A C 1
ATOM 730 O O . ILE A 1 92 ? -38.231 14.207 29.220 1.00 46.97 92 ILE A O 1
ATOM 734 N N . ALA A 1 93 ? -37.491 13.666 27.195 1.00 46.47 93 ALA A N 1
ATOM 735 C CA . ALA A 1 93 ? -37.492 12.221 27.462 1.00 46.47 93 ALA A CA 1
ATOM 736 C C . ALA A 1 93 ? -36.226 11.711 28.189 1.00 46.47 93 ALA A C 1
ATOM 738 O O . ALA A 1 93 ? -36.136 10.523 28.481 1.00 46.47 93 ALA A O 1
ATOM 739 N N . ALA A 1 94 ? -35.246 12.577 28.480 1.00 48.09 94 ALA A N 1
ATOM 740 C CA . ALA A 1 94 ? -33.934 12.184 29.011 1.00 48.09 94 ALA A CA 1
ATOM 741 C C . ALA A 1 94 ? -33.668 12.654 30.456 1.00 48.09 94 ALA A C 1
ATOM 743 O O . ALA A 1 94 ? -32.519 12.703 30.885 1.00 48.09 94 ALA A O 1
ATOM 744 N N . THR A 1 95 ? -34.703 13.024 31.219 1.00 47.94 95 THR A N 1
ATOM 745 C CA . THR A 1 95 ? -34.543 13.621 32.563 1.00 47.94 95 THR A CA 1
ATOM 746 C C . THR A 1 95 ? -34.752 12.641 33.729 1.00 47.94 95 THR A C 1
ATOM 748 O O . THR A 1 95 ? -34.940 13.090 34.853 1.00 47.94 95 THR A O 1
ATOM 751 N N . LEU A 1 96 ? -34.716 11.315 33.516 1.00 48.22 96 LEU A N 1
ATOM 752 C CA . LEU A 1 96 ? -35.013 10.340 34.588 1.00 48.22 96 LEU A CA 1
ATOM 753 C C . LEU A 1 96 ? -34.009 9.192 34.802 1.00 48.22 96 LEU A C 1
ATOM 755 O O . LEU A 1 96 ? -34.342 8.219 35.468 1.00 48.22 96 LEU A O 1
ATOM 759 N N . THR A 1 97 ? -32.754 9.316 34.368 1.00 45.94 97 THR A N 1
ATOM 760 C CA . THR A 1 97 ? -31.672 8.438 34.866 1.00 45.94 97 THR A CA 1
ATOM 761 C C . THR A 1 97 ? -30.384 9.232 35.051 1.00 45.94 97 THR A C 1
ATOM 763 O O . THR A 1 97 ? -29.555 9.338 34.147 1.00 45.94 97 THR A O 1
ATOM 766 N N . ALA A 1 98 ? -30.232 9.827 36.234 1.00 50.72 98 ALA A N 1
ATOM 767 C CA . ALA A 1 98 ? -28.951 10.331 36.705 1.00 50.72 98 ALA A CA 1
ATOM 768 C C . ALA A 1 98 ? -27.940 9.165 36.784 1.00 50.72 98 ALA A C 1
ATOM 770 O O . ALA A 1 98 ? -28.287 8.097 37.279 1.00 50.72 98 ALA A O 1
ATOM 771 N N . ALA A 1 99 ? -26.709 9.408 36.317 1.00 49.84 99 ALA A N 1
ATOM 772 C CA . ALA A 1 99 ? -25.527 8.525 36.355 1.00 49.84 99 ALA A CA 1
ATOM 773 C C . ALA A 1 99 ? -25.247 7.567 35.169 1.00 49.84 99 ALA A C 1
ATOM 775 O O . ALA A 1 99 ? -24.573 6.559 35.355 1.00 49.84 99 ALA A O 1
ATOM 776 N N . SER A 1 100 ? -25.626 7.907 33.930 1.00 44.22 100 SER A N 1
ATOM 777 C CA . SER A 1 100 ? -24.907 7.374 32.752 1.00 44.22 100 SER A CA 1
ATOM 778 C C . SER A 1 100 ? -23.814 8.367 32.336 1.00 44.22 100 SER A C 1
ATOM 780 O O . SER A 1 100 ? -24.133 9.555 32.225 1.00 44.22 100 SER A O 1
ATOM 782 N N . PRO A 1 101 ? -22.555 7.953 32.073 1.00 48.00 101 PRO A N 1
ATOM 783 C CA . PRO A 1 101 ? -21.582 8.844 31.453 1.00 48.00 101 PRO A CA 1
ATOM 784 C C . PRO A 1 101 ? -22.178 9.359 30.141 1.00 48.00 101 PRO A C 1
ATOM 786 O O . PRO A 1 101 ? -22.572 8.593 29.259 1.00 48.00 101 PRO A O 1
ATOM 789 N N . LEU A 1 102 ? -22.327 10.678 30.063 1.00 53.75 102 LEU A N 1
ATOM 790 C CA . LEU A 1 102 ? -22.828 11.377 28.893 1.00 53.75 102 LEU A CA 1
ATOM 791 C C . LEU A 1 102 ? -21.774 11.247 27.789 1.00 53.75 102 LEU A C 1
ATOM 793 O O . LEU A 1 102 ? -20.835 12.037 27.714 1.00 53.75 102 LEU A O 1
ATOM 797 N N . PHE A 1 103 ? -21.927 10.239 26.931 1.00 60.06 103 PHE A N 1
ATOM 798 C CA . PHE A 1 103 ? -21.220 10.159 25.656 1.00 60.06 103 PHE A CA 1
ATOM 799 C C . PHE A 1 103 ? -21.740 11.280 24.751 1.00 60.06 103 PHE A C 1
ATOM 801 O O . PHE A 1 103 ? -22.645 11.079 23.945 1.00 60.06 103 PHE A O 1
ATOM 808 N N . ILE A 1 104 ? -21.208 12.491 24.929 1.00 61.66 104 ILE A N 1
ATOM 809 C CA . ILE A 1 104 ? -21.472 13.627 24.046 1.00 61.66 104 ILE A CA 1
ATOM 810 C C . ILE A 1 104 ? -20.518 13.500 22.856 1.00 61.66 104 ILE A C 1
ATOM 812 O O . ILE A 1 104 ? -19.303 13.616 23.037 1.00 61.66 104 ILE A O 1
ATOM 816 N N . PRO A 1 105 ? -21.022 13.281 21.631 1.00 56.91 105 PRO A N 1
ATOM 817 C CA . PRO A 1 105 ? -20.173 13.234 20.449 1.00 56.91 105 PRO A CA 1
ATOM 818 C C . PRO A 1 105 ? -19.441 14.572 20.255 1.00 56.91 105 PRO A C 1
ATOM 820 O O . PRO A 1 105 ? -20.068 15.631 20.287 1.00 56.91 105 PRO A O 1
ATOM 823 N N . ARG A 1 106 ? -18.122 14.553 20.010 1.00 57.19 106 ARG A N 1
ATOM 824 C CA . ARG A 1 106 ? -17.283 15.773 19.924 1.00 57.19 106 ARG A CA 1
ATOM 825 C C . ARG A 1 106 ? -17.711 16.753 18.825 1.00 57.19 106 ARG A C 1
ATOM 827 O O . ARG A 1 106 ? -17.492 17.952 18.978 1.00 57.19 106 ARG A O 1
ATOM 834 N N . HIS A 1 107 ? -18.397 16.274 17.784 1.00 58.66 107 HIS A N 1
ATOM 835 C CA . HIS A 1 107 ? -18.978 17.130 16.741 1.00 58.66 107 HIS A CA 1
ATOM 836 C C . HIS A 1 107 ? -20.072 18.079 17.273 1.00 58.66 107 HIS A C 1
ATOM 838 O O . HIS A 1 107 ? -20.393 19.070 16.623 1.00 58.66 107 HIS A O 1
ATOM 844 N N . VAL A 1 108 ? -20.634 17.803 18.458 1.00 58.81 108 VAL A N 1
ATOM 845 C CA . VAL A 1 108 ? -21.583 18.680 19.166 1.00 58.81 108 VAL A CA 1
ATOM 846 C C . VAL A 1 108 ? -20.855 19.778 19.960 1.00 58.81 108 VAL A C 1
ATOM 848 O O . VAL A 1 108 ? -21.436 20.826 20.226 1.00 58.81 108 VAL A O 1
ATOM 851 N N . LEU A 1 109 ? -19.571 19.588 20.289 1.00 63.41 109 LEU A N 1
ATOM 852 C CA . LEU A 1 109 ? -18.753 20.507 21.097 1.00 63.41 109 LEU A CA 1
ATOM 853 C C . LEU A 1 109 ? -17.959 21.536 20.269 1.00 63.41 109 LEU A C 1
ATOM 855 O O . LEU A 1 109 ? -17.094 22.219 20.807 1.00 63.41 109 LEU A O 1
ATOM 859 N N . GLY A 1 110 ? -18.226 21.665 18.967 1.00 46.06 110 GLY A N 1
ATOM 860 C CA . GLY A 1 110 ? -17.586 22.689 18.130 1.00 46.06 110 GLY A CA 1
ATOM 861 C C . GLY A 1 110 ? -16.131 22.400 17.745 1.00 46.06 110 GLY A C 1
ATOM 862 O O . GLY A 1 110 ? -15.505 23.222 17.078 1.00 46.06 110 GLY A O 1
ATOM 863 N N . PHE A 1 111 ? -15.601 21.220 18.081 1.00 50.62 111 PHE A N 1
ATOM 864 C CA . PHE A 1 111 ? -14.433 20.679 17.393 1.00 50.62 111 PHE A CA 1
ATOM 865 C C . PHE A 1 111 ? -14.903 20.299 15.988 1.00 50.62 111 PHE A C 1
ATOM 867 O O . PHE A 1 111 ? -15.729 19.401 15.852 1.00 50.62 111 PHE A O 1
ATOM 874 N N . GLY A 1 112 ? -14.478 21.046 14.965 1.00 55.62 112 GLY A N 1
ATOM 875 C CA . GLY A 1 112 ? -14.838 20.803 13.564 1.00 55.62 112 GLY A CA 1
ATOM 876 C C . GLY A 1 112 ? -14.384 19.429 13.051 1.00 55.62 112 GLY A C 1
ATOM 877 O O . GLY A 1 112 ? -14.244 18.474 13.801 1.00 55.62 112 GLY A O 1
ATOM 878 N N . ASN A 1 113 ? -14.113 19.311 11.752 1.00 55.78 113 ASN A N 1
ATOM 879 C CA . ASN A 1 113 ? -13.765 18.047 11.081 1.00 55.78 113 ASN A CA 1
ATOM 880 C C . ASN A 1 113 ? -12.388 17.443 11.484 1.00 55.78 113 ASN A C 1
ATOM 882 O O . ASN A 1 113 ? -11.745 16.787 10.669 1.00 55.78 113 ASN A O 1
ATOM 886 N N . GLN A 1 114 ? -11.895 17.711 12.697 1.00 55.94 114 GLN A N 1
ATOM 887 C CA . GLN A 1 114 ? -10.635 17.206 13.233 1.00 55.94 114 GLN A CA 1
ATOM 888 C C . GLN A 1 114 ? -10.903 16.040 14.189 1.00 55.94 114 GLN A C 1
ATOM 890 O O . GLN A 1 114 ? -11.492 16.217 15.255 1.00 55.94 114 GLN A O 1
ATOM 895 N N . THR A 1 115 ? -10.465 14.847 13.794 1.00 62.25 115 THR A N 1
ATOM 896 C CA . THR A 1 115 ? -10.463 13.641 14.631 1.00 62.25 115 THR A CA 1
ATOM 897 C C . THR A 1 115 ? -9.408 13.774 15.726 1.00 62.25 115 THR A C 1
ATOM 899 O O . THR A 1 115 ? -8.283 14.196 15.446 1.00 62.25 115 THR A O 1
ATOM 902 N N . GLY A 1 116 ? -9.748 13.432 16.972 1.00 62.00 116 GLY A N 1
ATOM 903 C CA . GLY A 1 116 ? -8.764 13.429 18.060 1.00 62.00 116 GLY A CA 1
ATOM 904 C C . GLY A 1 116 ? -7.657 12.397 17.812 1.00 62.00 116 GLY A C 1
ATOM 905 O O . GLY A 1 116 ? -7.886 11.410 17.122 1.00 62.00 116 GLY A O 1
ATOM 906 N N . ALA A 1 117 ? -6.467 12.582 18.394 1.00 62.25 117 ALA A N 1
ATOM 907 C CA . ALA A 1 117 ? -5.331 11.671 18.188 1.00 62.25 117 ALA A CA 1
ATOM 908 C C . ALA A 1 117 ? -5.643 10.197 18.537 1.00 62.25 117 ALA A C 1
ATOM 910 O O . ALA A 1 117 ? -5.158 9.299 17.859 1.00 62.25 117 ALA A O 1
ATOM 911 N N . ASN A 1 118 ? -6.502 9.954 19.536 1.00 66.44 118 ASN A N 1
ATOM 912 C CA . ASN A 1 118 ? -6.956 8.608 19.923 1.00 66.44 118 ASN A CA 1
ATOM 913 C C . ASN A 1 118 ? -8.045 8.023 19.000 1.00 66.44 118 ASN A C 1
ATOM 915 O O . ASN A 1 118 ? -8.432 6.875 19.172 1.00 66.44 118 ASN A O 1
ATOM 919 N N . GLU A 1 119 ? -8.572 8.808 18.060 1.00 74.44 119 GLU A N 1
ATOM 920 C CA . GLU A 1 119 ? -9.567 8.382 17.065 1.00 74.44 119 GLU A CA 1
ATOM 921 C C . GLU A 1 119 ? -8.935 8.205 15.671 1.00 74.44 119 GLU A C 1
ATOM 923 O O . GLU A 1 119 ? -9.637 7.887 14.711 1.00 74.44 119 GLU A O 1
ATOM 928 N N . GLN A 1 120 ? -7.625 8.453 15.538 1.00 88.94 120 GLN A N 1
ATOM 929 C CA . GLN A 1 120 ? -6.912 8.296 14.276 1.00 88.94 120 GLN A CA 1
ATOM 930 C C . GLN A 1 120 ? -6.511 6.842 14.051 1.00 88.94 120 GLN A C 1
ATOM 932 O O . GLN A 1 120 ? -5.929 6.213 14.927 1.00 88.94 120 GLN A O 1
ATOM 937 N N . ILE A 1 121 ? -6.740 6.362 12.831 1.00 94.25 121 ILE A N 1
ATOM 938 C CA . ILE A 1 121 ? -6.243 5.073 12.355 1.00 94.25 121 ILE A CA 1
ATOM 939 C C . ILE A 1 121 ? -4.736 5.209 12.121 1.00 94.25 121 ILE A C 1
ATOM 941 O O . ILE A 1 121 ? -4.294 6.004 11.283 1.00 94.25 121 ILE A O 1
ATOM 945 N N . VAL A 1 122 ? -3.938 4.446 12.855 1.00 97.44 122 VAL A N 1
ATOM 946 C CA . VAL A 1 122 ? -2.483 4.433 12.735 1.00 97.44 122 VAL A CA 1
ATOM 947 C C . VAL A 1 122 ? -2.088 3.523 11.576 1.00 97.44 122 VAL A C 1
ATOM 949 O O . VAL A 1 122 ? -2.373 2.326 11.577 1.00 97.44 122 VAL A O 1
ATOM 952 N N . VAL A 1 123 ? -1.441 4.096 10.561 1.00 97.88 123 VAL A N 1
ATOM 953 C CA . VAL A 1 123 ? -1.133 3.398 9.309 1.00 97.88 123 VAL A CA 1
ATOM 954 C C . VAL A 1 123 ? 0.365 3.208 9.093 1.00 97.88 123 VAL A C 1
ATOM 956 O O . VAL A 1 123 ? 1.172 4.117 9.319 1.00 97.88 123 VAL A O 1
ATOM 959 N N . GLY A 1 124 ? 0.727 2.018 8.616 1.00 98.38 124 GLY A N 1
ATOM 960 C CA . GLY A 1 124 ? 2.023 1.740 8.001 1.00 98.38 124 GLY A CA 1
ATOM 961 C C . GLY A 1 124 ? 1.943 1.832 6.476 1.00 98.38 124 GLY A C 1
ATOM 962 O O . GLY A 1 124 ? 0.884 1.580 5.900 1.00 98.38 124 GLY A O 1
ATOM 963 N N . VAL A 1 125 ? 3.040 2.166 5.795 1.00 98.44 125 VAL A N 1
ATOM 964 C CA . VAL A 1 125 ? 3.091 2.152 4.322 1.00 98.44 125 VAL A CA 1
ATOM 965 C C . VAL A 1 125 ? 4.213 1.250 3.828 1.00 98.44 125 VAL A C 1
ATOM 967 O O . VAL A 1 125 ? 5.373 1.460 4.158 1.00 98.44 125 VAL A O 1
ATOM 970 N N . ILE A 1 126 ? 3.857 0.256 3.020 1.00 98.44 126 ILE A N 1
ATOM 971 C CA . ILE A 1 126 ? 4.750 -0.735 2.423 1.00 98.44 126 ILE A CA 1
ATOM 972 C C . ILE A 1 126 ? 4.936 -0.379 0.947 1.00 98.44 126 ILE A C 1
ATOM 974 O O . ILE A 1 126 ? 3.970 -0.392 0.184 1.00 98.44 126 ILE A O 1
ATOM 978 N N . GLY A 1 127 ? 6.169 -0.084 0.547 1.00 97.56 127 GLY A N 1
ATOM 979 C CA . GLY A 1 127 ? 6.538 0.425 -0.771 1.00 97.56 127 GLY A CA 1
ATOM 980 C C . GLY A 1 127 ? 6.511 1.952 -0.823 1.00 97.56 127 GLY A C 1
ATOM 981 O O . GLY A 1 127 ? 5.449 2.568 -0.795 1.00 97.56 127 GLY A O 1
ATOM 982 N N . MET A 1 128 ? 7.689 2.554 -0.954 1.00 96.81 128 MET A N 1
ATOM 983 C CA . MET A 1 128 ? 7.992 3.986 -1.070 1.00 96.81 128 MET A CA 1
ATOM 984 C C . MET A 1 128 ? 8.452 4.380 -2.480 1.00 96.81 128 MET A C 1
ATOM 986 O O . MET A 1 128 ? 9.119 5.395 -2.682 1.00 96.81 128 MET A O 1
ATOM 990 N N . GLY A 1 129 ? 8.028 3.614 -3.486 1.00 93.38 129 GLY A N 1
ATOM 991 C CA . GL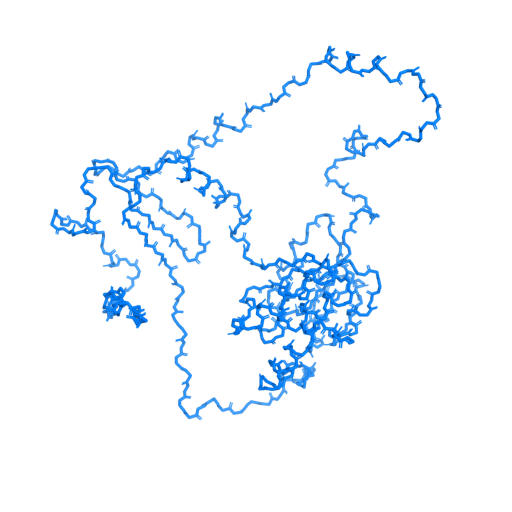Y A 1 129 ? 8.049 4.054 -4.878 1.00 93.38 129 GLY A CA 1
ATOM 992 C C . GLY A 1 129 ? 7.078 5.214 -5.137 1.00 93.38 129 GLY A C 1
ATOM 993 O O . GLY A 1 129 ? 6.369 5.681 -4.244 1.00 93.38 129 GLY A O 1
ATOM 994 N N . VAL A 1 130 ? 6.978 5.633 -6.404 1.00 92.50 130 VAL A N 1
ATOM 995 C CA . VAL A 1 130 ? 6.154 6.780 -6.846 1.00 92.50 130 VAL A CA 1
ATOM 996 C C . VAL A 1 130 ? 4.759 6.769 -6.225 1.00 92.50 130 VAL A C 1
ATOM 998 O O . VAL A 1 130 ? 4.255 7.802 -5.779 1.00 92.50 130 VAL A O 1
ATOM 1001 N N . ARG A 1 131 ? 4.123 5.594 -6.189 1.00 93.94 131 ARG A N 1
ATOM 1002 C CA . ARG A 1 131 ? 2.754 5.490 -5.710 1.00 93.94 131 ARG A CA 1
ATOM 1003 C C . ARG A 1 131 ? 2.632 5.592 -4.193 1.00 93.94 131 ARG A C 1
ATOM 1005 O O . ARG A 1 131 ? 1.750 6.305 -3.719 1.00 93.94 131 ARG A O 1
ATOM 1012 N N . GLY A 1 132 ? 3.519 4.938 -3.449 1.00 95.31 132 GLY A N 1
ATOM 1013 C CA . GLY A 1 132 ? 3.572 5.049 -1.994 1.00 95.31 132 GLY A CA 1
ATOM 1014 C C . GLY A 1 132 ? 3.764 6.492 -1.538 1.00 95.31 132 GLY A C 1
ATOM 1015 O O . GLY A 1 132 ? 3.019 6.975 -0.688 1.00 95.31 132 GLY A O 1
ATOM 1016 N N . THR A 1 133 ? 4.671 7.229 -2.188 1.00 94.81 133 THR A N 1
ATOM 1017 C CA . THR A 1 133 ? 4.887 8.657 -1.911 1.00 94.81 133 THR A CA 1
ATOM 1018 C C . THR A 1 133 ? 3.632 9.495 -2.171 1.00 94.81 133 THR A C 1
ATOM 1020 O O . THR A 1 133 ? 3.297 10.369 -1.377 1.00 94.81 133 THR A O 1
ATOM 1023 N N . GLN A 1 134 ? 2.887 9.223 -3.247 1.00 93.19 134 GLN A N 1
ATOM 1024 C CA . GLN A 1 134 ? 1.619 9.914 -3.510 1.00 93.19 134 GLN A CA 1
ATOM 1025 C C . GLN A 1 134 ? 0.544 9.599 -2.465 1.00 93.19 134 GLN A C 1
ATOM 1027 O O . GLN A 1 134 ? -0.245 10.480 -2.123 1.00 93.19 134 GLN A O 1
ATOM 1032 N N . LEU A 1 135 ? 0.485 8.362 -1.967 1.00 93.50 135 LEU A N 1
ATOM 1033 C CA . LEU A 1 135 ? -0.475 7.984 -0.931 1.00 93.50 135 LEU A CA 1
ATOM 1034 C C . LEU A 1 135 ? -0.199 8.713 0.386 1.00 93.50 135 LEU A C 1
ATOM 1036 O O . LEU A 1 135 ? -1.158 9.154 1.015 1.00 93.50 135 LEU A O 1
ATOM 1040 N N . LEU A 1 136 ? 1.072 8.922 0.755 1.00 93.50 136 LEU A N 1
ATOM 1041 C CA . LEU A 1 136 ? 1.446 9.705 1.943 1.00 93.50 136 LEU A CA 1
ATOM 1042 C C . LEU A 1 136 ? 0.847 11.118 1.923 1.00 93.50 136 LEU A C 1
ATOM 1044 O O . LEU A 1 136 ? 0.345 11.591 2.939 1.00 93.50 136 LEU A O 1
ATOM 1048 N N . LEU A 1 137 ? 0.821 11.760 0.752 1.00 89.69 137 LEU A N 1
ATOM 1049 C CA . LEU A 1 137 ? 0.251 13.101 0.578 1.00 89.69 137 LEU A CA 1
ATOM 1050 C C . LEU A 1 137 ? -1.281 13.139 0.696 1.00 89.69 137 LEU A C 1
ATOM 1052 O O . LEU A 1 137 ? -1.859 14.215 0.817 1.00 89.69 137 LEU A O 1
ATOM 1056 N N . ASN A 1 138 ? -1.943 11.982 0.621 1.00 89.69 138 ASN A N 1
ATOM 1057 C CA . ASN A 1 138 ? -3.399 11.858 0.566 1.00 89.69 138 ASN A CA 1
ATOM 1058 C C . ASN A 1 138 ? -3.973 11.054 1.745 1.00 89.69 138 ASN A C 1
ATOM 1060 O O . ASN A 1 138 ? -5.118 10.601 1.681 1.00 89.69 138 ASN A O 1
ATOM 1064 N N . VAL A 1 139 ? -3.202 10.870 2.822 1.00 89.81 139 VAL A N 1
ATOM 1065 C CA . VAL A 1 139 ? -3.719 10.278 4.061 1.00 89.81 139 VAL A CA 1
ATOM 1066 C C . VAL A 1 139 ? -4.779 11.226 4.641 1.00 89.81 139 VAL A C 1
ATOM 1068 O O . VAL A 1 139 ? -4.496 12.411 4.837 1.00 89.81 139 VAL A O 1
ATOM 1071 N N . PRO A 1 140 ? -6.016 10.757 4.891 1.00 86.75 140 PRO A N 1
ATOM 1072 C CA . PRO A 1 140 ? -7.068 11.607 5.439 1.00 86.75 140 PRO A CA 1
ATOM 1073 C C . PRO A 1 140 ? -6.726 12.036 6.870 1.00 86.75 140 PRO A C 1
ATOM 1075 O O . PRO A 1 140 ? -5.985 11.350 7.562 1.00 86.75 140 PRO A O 1
ATOM 1078 N N . ALA A 1 141 ? -7.339 13.117 7.361 1.00 87.06 141 ALA A N 1
ATOM 1079 C CA . ALA A 1 141 ? -7.118 13.598 8.733 1.00 87.06 141 ALA A CA 1
ATOM 1080 C C . ALA A 1 141 ? -7.430 12.546 9.822 1.00 87.06 141 ALA A C 1
ATOM 1082 O O . ALA A 1 141 ? -6.856 12.592 10.909 1.00 87.06 141 ALA A O 1
ATOM 1083 N N . SER A 1 142 ? -8.309 11.588 9.507 1.00 88.56 142 SER A N 1
ATOM 1084 C CA . SER A 1 142 ? -8.645 10.434 10.348 1.00 88.56 142 SER A CA 1
ATOM 1085 C C . SER A 1 142 ? -7.577 9.338 10.365 1.00 88.56 142 SER A C 1
ATOM 1087 O O . SER A 1 142 ? -7.769 8.328 11.031 1.00 88.56 142 SER A O 1
ATOM 1089 N N . GLY A 1 143 ? -6.492 9.483 9.606 1.00 93.00 143 GLY A N 1
ATOM 1090 C CA . GLY A 1 143 ? -5.366 8.562 9.575 1.00 93.00 143 GLY A CA 1
ATOM 1091 C C . GLY A 1 143 ? -4.062 9.266 9.933 1.00 93.00 143 GLY A C 1
ATOM 1092 O O . GLY A 1 143 ? -3.897 10.463 9.699 1.00 93.00 143 GLY A O 1
ATOM 1093 N N . ARG A 1 144 ? -3.110 8.516 10.486 1.00 94.94 144 ARG A N 1
ATOM 1094 C CA . ARG A 1 144 ? -1.765 9.012 10.794 1.00 94.94 144 ARG A CA 1
ATOM 1095 C C . ARG A 1 144 ? -0.719 7.970 10.439 1.00 94.94 144 ARG A C 1
ATOM 1097 O O . ARG A 1 144 ? -0.783 6.842 10.913 1.00 94.94 144 ARG A O 1
ATOM 1104 N N . VAL A 1 145 ? 0.276 8.370 9.654 1.00 97.12 145 VAL A N 1
ATOM 1105 C CA . VAL A 1 145 ? 1.416 7.509 9.316 1.00 97.12 145 VAL A CA 1
ATOM 1106 C C . VAL A 1 145 ? 2.331 7.380 10.530 1.00 97.12 145 VAL A C 1
ATOM 1108 O O . VAL A 1 145 ? 2.715 8.390 11.126 1.00 97.12 145 VAL A O 1
ATOM 1111 N N . ALA A 1 146 ? 2.674 6.146 10.893 1.00 97.50 146 ALA A N 1
ATOM 1112 C CA . ALA A 1 146 ? 3.616 5.851 11.975 1.00 97.50 146 ALA A CA 1
ATOM 1113 C C . ALA A 1 146 ? 4.848 5.069 11.508 1.00 97.50 146 ALA A C 1
ATOM 1115 O O . ALA A 1 146 ? 5.901 5.163 12.140 1.00 97.50 146 ALA A O 1
ATOM 1116 N N . SER A 1 147 ? 4.739 4.330 10.401 1.00 98.50 147 SER A N 1
ATOM 1117 C CA . SER A 1 147 ? 5.842 3.531 9.878 1.00 98.50 147 SER A CA 1
ATOM 1118 C C . SER A 1 147 ? 5.832 3.464 8.354 1.00 98.50 147 SER A C 1
ATOM 1120 O O . SER A 1 147 ? 4.773 3.487 7.724 1.00 98.50 147 SER A O 1
ATOM 1122 N N . VAL A 1 148 ? 7.021 3.390 7.766 1.00 98.50 148 VAL A N 1
ATOM 1123 C CA . VAL A 1 148 ? 7.235 3.206 6.331 1.00 98.50 148 VAL A CA 1
ATOM 1124 C C . VAL A 1 148 ? 8.210 2.062 6.092 1.00 98.50 148 VAL A C 1
ATOM 1126 O O . VAL A 1 148 ? 9.100 1.814 6.905 1.00 98.50 148 VAL A O 1
ATOM 1129 N N . CYS A 1 149 ? 8.046 1.380 4.966 1.00 97.94 149 CYS A N 1
ATOM 1130 C CA . CYS A 1 149 ? 8.879 0.256 4.586 1.00 97.94 149 CYS A CA 1
ATOM 1131 C C . CYS A 1 149 ? 9.176 0.243 3.089 1.00 97.94 149 CYS A C 1
ATOM 1133 O O . CYS A 1 149 ? 8.271 0.453 2.279 1.00 97.94 149 CYS A O 1
ATOM 1135 N N . ASP A 1 150 ? 10.427 -0.028 2.725 1.00 97.56 150 ASP A N 1
ATOM 1136 C CA . ASP A 1 150 ? 10.844 -0.322 1.353 1.00 97.56 150 ASP A CA 1
ATOM 1137 C C . ASP A 1 150 ? 12.149 -1.133 1.353 1.00 97.56 150 ASP A C 1
ATOM 1139 O O . ASP A 1 150 ? 13.028 -0.878 2.173 1.00 97.56 150 ASP A O 1
ATOM 1143 N N . ALA A 1 151 ? 12.289 -2.072 0.413 1.00 96.00 151 ALA A N 1
ATOM 1144 C CA . ALA A 1 151 ? 13.526 -2.831 0.225 1.00 96.00 151 ALA A CA 1
ATOM 1145 C C . ALA A 1 151 ? 14.692 -1.940 -0.250 1.00 96.00 151 ALA A C 1
ATOM 1147 O O . ALA A 1 151 ? 15.854 -2.297 -0.069 1.00 96.00 151 ALA A O 1
ATOM 1148 N N . ASP A 1 152 ? 14.396 -0.786 -0.857 1.00 95.44 152 ASP A N 1
ATOM 1149 C CA . ASP A 1 152 ? 15.352 0.287 -1.124 1.00 95.44 152 ASP A CA 1
ATOM 1150 C C . ASP A 1 152 ? 15.347 1.299 0.033 1.00 95.44 152 ASP A C 1
ATOM 1152 O O . ASP A 1 152 ? 14.495 2.192 0.111 1.00 95.44 152 ASP A O 1
ATOM 1156 N N . ALA A 1 153 ? 16.343 1.209 0.918 1.00 93.69 153 ALA A N 1
ATOM 1157 C CA . ALA A 1 153 ? 16.445 2.077 2.094 1.00 93.69 153 ALA A CA 1
ATOM 1158 C C . ALA A 1 153 ? 16.531 3.574 1.744 1.00 93.69 153 ALA A C 1
ATOM 1160 O O . ALA A 1 153 ? 16.147 4.435 2.549 1.00 93.69 153 ALA A O 1
ATOM 1161 N N . ARG A 1 154 ? 17.000 3.910 0.531 1.00 95.12 154 ARG A N 1
ATOM 1162 C CA . ARG A 1 154 ? 17.051 5.299 0.059 1.00 95.12 154 ARG A CA 1
ATOM 1163 C C . ARG A 1 154 ? 15.642 5.869 -0.078 1.00 95.12 154 ARG A C 1
ATOM 1165 O O . ARG A 1 154 ? 15.423 7.012 0.308 1.00 95.12 154 ARG A O 1
ATOM 1172 N N . LYS A 1 155 ? 14.666 5.070 -0.524 1.00 95.75 155 LYS A N 1
ATOM 1173 C CA . LYS A 1 155 ? 13.268 5.505 -0.694 1.00 95.75 155 LYS A CA 1
ATOM 1174 C C . LYS A 1 155 ? 12.605 5.875 0.622 1.00 95.75 155 LYS A C 1
ATOM 1176 O O . LYS A 1 155 ? 11.946 6.911 0.714 1.00 95.75 155 LYS A O 1
ATOM 1181 N N . THR A 1 156 ? 12.812 5.074 1.662 1.00 96.00 156 THR A N 1
ATOM 1182 C CA . THR A 1 156 ? 12.315 5.406 3.001 1.00 96.00 156 THR A CA 1
ATOM 1183 C C . THR A 1 156 ? 13.007 6.641 3.570 1.00 96.00 156 THR A C 1
ATOM 1185 O O . THR A 1 156 ? 12.331 7.500 4.133 1.00 96.00 156 THR A O 1
ATOM 1188 N N . ALA A 1 157 ? 14.323 6.788 3.377 1.00 95.44 157 ALA A N 1
ATOM 1189 C CA . ALA A 1 157 ? 15.061 7.964 3.837 1.00 95.44 157 ALA A CA 1
ATOM 1190 C C . ALA A 1 157 ? 14.596 9.252 3.131 1.00 95.44 157 ALA A C 1
ATOM 1192 O O . ALA A 1 157 ? 14.350 10.264 3.786 1.00 95.44 157 ALA A O 1
ATOM 1193 N N . GLU A 1 158 ? 14.409 9.205 1.809 1.00 95.62 158 GLU A N 1
ATOM 1194 C CA . GLU A 1 158 ? 13.832 10.291 1.008 1.00 95.62 158 GLU A CA 1
ATOM 1195 C C . GLU A 1 158 ? 12.446 10.692 1.535 1.00 95.62 158 GLU A C 1
ATOM 1197 O O . GLU A 1 158 ? 12.192 11.875 1.773 1.00 95.62 158 GLU A O 1
ATOM 1202 N N . ALA A 1 159 ? 11.564 9.716 1.777 1.00 95.88 159 ALA A N 1
ATOM 1203 C CA . ALA A 1 159 ? 10.214 9.965 2.275 1.00 95.88 159 ALA A CA 1
ATOM 1204 C C . ALA A 1 159 ? 10.212 10.600 3.676 1.00 95.88 159 ALA A C 1
ATOM 1206 O O . ALA A 1 159 ? 9.509 11.591 3.894 1.00 95.88 159 ALA A O 1
ATOM 1207 N N . VAL A 1 160 ? 11.012 10.068 4.605 1.00 96.75 160 VAL A N 1
ATOM 1208 C CA . VAL A 1 160 ? 11.148 10.583 5.977 1.00 96.75 160 VAL A CA 1
ATOM 1209 C C . VAL A 1 160 ? 11.672 12.020 5.972 1.00 96.75 160 VAL A C 1
ATOM 1211 O O . VAL A 1 160 ? 11.086 12.888 6.622 1.00 96.75 160 VAL A O 1
ATOM 1214 N N . ASN A 1 161 ? 12.713 12.296 5.183 1.00 96.62 161 ASN A N 1
ATOM 1215 C CA . ASN A 1 161 ? 13.302 13.630 5.068 1.00 96.62 161 ASN A CA 1
ATOM 1216 C C . ASN A 1 161 ? 12.329 14.638 4.444 1.00 96.62 161 ASN A C 1
ATOM 1218 O O . ASN A 1 161 ? 12.169 15.741 4.969 1.00 96.62 161 ASN A O 1
ATOM 1222 N N . ALA A 1 162 ? 11.638 14.258 3.365 1.00 95.44 162 ALA A N 1
ATOM 1223 C CA . ALA A 1 162 ? 10.675 15.125 2.687 1.00 95.44 162 ALA A CA 1
ATOM 1224 C C . ALA A 1 162 ? 9.515 15.549 3.603 1.00 95.44 162 ALA A C 1
ATOM 1226 O O . ALA A 1 162 ? 9.041 16.681 3.517 1.00 95.44 162 ALA A O 1
ATOM 1227 N N . HIS A 1 163 ? 9.090 14.665 4.509 1.00 94.62 163 HIS A N 1
ATOM 1228 C CA . HIS A 1 163 ? 7.998 14.930 5.448 1.00 94.62 163 HIS A CA 1
ATOM 1229 C C . HIS A 1 163 ? 8.475 15.432 6.817 1.00 94.62 163 HIS A C 1
ATOM 1231 O O . HIS A 1 163 ? 7.638 15.732 7.667 1.00 94.62 163 HIS A O 1
ATOM 1237 N N . LYS A 1 164 ? 9.797 15.531 7.043 1.00 95.56 164 LYS A N 1
ATOM 1238 C CA . LYS A 1 164 ? 10.407 15.823 8.356 1.00 95.56 164 LYS A CA 1
ATOM 1239 C C . LYS A 1 164 ? 9.811 14.948 9.465 1.00 95.56 164 LYS A C 1
ATOM 1241 O O . LYS A 1 164 ? 9.497 15.425 10.555 1.00 95.56 164 LYS A O 1
ATOM 1246 N N . ALA A 1 165 ? 9.582 13.683 9.137 1.00 94.56 165 ALA A N 1
ATOM 1247 C CA . ALA A 1 165 ? 8.844 12.763 9.980 1.00 94.56 165 ALA A CA 1
ATOM 1248 C C . ALA A 1 165 ? 9.768 11.987 10.924 1.00 94.56 165 ALA A C 1
ATOM 1250 O O . ALA A 1 165 ? 10.955 11.820 10.668 1.00 94.56 165 ALA A O 1
ATOM 1251 N N . THR A 1 166 ? 9.196 11.456 12.000 1.00 94.94 166 THR A N 1
ATOM 1252 C CA . THR A 1 166 ? 9.862 10.540 12.939 1.00 94.94 166 THR A CA 1
ATOM 1253 C C . THR A 1 166 ? 9.255 9.138 12.847 1.00 94.94 166 THR A C 1
ATOM 1255 O O . THR A 1 166 ? 8.984 8.488 13.855 1.00 94.94 166 THR A O 1
ATOM 1258 N N . TRP A 1 167 ? 8.963 8.695 11.622 1.00 97.69 167 TRP A N 1
ATOM 1259 C CA . TRP A 1 167 ? 8.375 7.380 11.367 1.00 97.69 167 TRP A CA 1
ATOM 1260 C C . TRP A 1 167 ? 9.381 6.261 11.631 1.00 97.69 167 TRP A C 1
ATOM 1262 O O . TRP A 1 167 ? 10.576 6.420 11.383 1.00 97.69 167 TRP A O 1
ATOM 1272 N N . ARG A 1 168 ? 8.885 5.103 12.079 1.00 98.25 168 ARG A N 1
ATOM 1273 C CA . ARG A 1 168 ? 9.685 3.871 12.102 1.00 98.25 168 ARG A CA 1
ATOM 1274 C C . ARG A 1 168 ? 9.958 3.413 10.672 1.00 98.25 168 ARG A C 1
ATOM 1276 O O . ARG A 1 168 ? 9.047 3.449 9.841 1.00 98.25 168 ARG A O 1
ATOM 1283 N N . VAL A 1 169 ? 11.186 2.983 10.406 1.00 97.94 169 VAL A N 1
ATOM 1284 C CA . VAL A 1 169 ? 11.646 2.575 9.075 1.00 97.94 169 VAL A CA 1
ATOM 1285 C C . VAL A 1 169 ? 12.103 1.126 9.122 1.00 97.94 169 VAL A C 1
ATOM 1287 O O . VAL A 1 169 ? 13.014 0.806 9.880 1.00 97.94 169 VAL A O 1
ATOM 1290 N N . ASP A 1 170 ? 11.512 0.294 8.272 1.00 97.50 170 ASP A N 1
ATOM 1291 C CA . ASP A 1 170 ? 11.885 -1.111 8.095 1.00 97.50 170 ASP A CA 1
ATOM 1292 C C . ASP A 1 170 ? 12.200 -1.388 6.618 1.00 97.50 170 ASP A C 1
ATOM 1294 O O . ASP A 1 170 ? 11.518 -0.879 5.733 1.00 97.50 170 ASP A O 1
ATOM 1298 N N . GLN A 1 171 ? 13.197 -2.222 6.312 1.00 95.56 171 GLN A N 1
ATOM 1299 C CA . GLN A 1 171 ? 13.403 -2.673 4.921 1.00 95.56 171 GLN A CA 1
ATOM 1300 C C . GLN A 1 171 ? 12.510 -3.862 4.554 1.00 95.56 171 GLN A C 1
ATOM 1302 O O . GLN A 1 171 ? 12.120 -4.037 3.402 1.00 95.56 171 GLN A O 1
ATOM 1307 N N . ASP A 1 172 ? 12.155 -4.664 5.556 1.00 95.69 172 ASP A N 1
ATOM 1308 C CA . ASP A 1 172 ? 11.297 -5.827 5.412 1.00 95.69 172 ASP A CA 1
ATOM 1309 C C . ASP A 1 172 ? 9.922 -5.531 6.003 1.00 95.69 172 ASP A C 1
ATOM 1311 O O . ASP A 1 172 ? 9.784 -5.245 7.196 1.00 95.69 172 ASP A O 1
ATOM 1315 N N . TYR A 1 173 ? 8.879 -5.643 5.183 1.00 96.69 173 TYR A N 1
ATOM 1316 C CA . TYR A 1 173 ? 7.530 -5.359 5.650 1.00 96.69 173 TYR A CA 1
ATOM 1317 C C . TYR A 1 173 ? 7.071 -6.347 6.722 1.00 96.69 173 TYR A C 1
ATOM 1319 O O . TYR A 1 173 ? 6.160 -6.021 7.470 1.00 96.69 173 TYR A O 1
ATOM 1327 N N . ARG A 1 174 ? 7.682 -7.533 6.844 1.00 96.50 174 ARG A N 1
ATOM 1328 C CA . ARG A 1 174 ? 7.357 -8.484 7.916 1.00 96.50 174 ARG A CA 1
ATOM 1329 C C . ARG A 1 174 ? 7.640 -7.883 9.293 1.00 96.50 174 ARG A C 1
ATOM 1331 O O . ARG A 1 174 ? 6.782 -7.990 10.160 1.00 96.50 174 ARG A O 1
ATOM 1338 N N . ALA A 1 175 ? 8.751 -7.160 9.446 1.00 97.75 175 ALA A N 1
ATOM 1339 C CA . ALA A 1 175 ? 9.066 -6.430 10.675 1.00 97.75 175 ALA A CA 1
ATOM 1340 C C . ALA A 1 175 ? 8.065 -5.288 10.931 1.00 97.75 175 ALA A C 1
ATOM 1342 O O . ALA A 1 175 ? 7.556 -5.141 12.042 1.00 97.75 175 ALA A O 1
ATOM 1343 N N . LEU A 1 176 ? 7.680 -4.540 9.887 1.00 98.38 176 LEU A N 1
ATOM 1344 C CA . LEU A 1 176 ? 6.630 -3.518 10.002 1.00 98.38 176 LEU A CA 1
ATOM 1345 C C . LEU A 1 176 ? 5.299 -4.127 10.475 1.00 98.38 176 LEU A C 1
ATOM 1347 O O . LEU A 1 176 ? 4.595 -3.538 11.295 1.00 98.38 176 LEU A O 1
ATOM 1351 N N . LEU A 1 177 ? 4.942 -5.315 9.985 1.00 98.38 177 LEU A N 1
ATOM 1352 C CA . LEU A 1 177 ? 3.697 -5.996 10.345 1.00 98.38 177 LEU A CA 1
ATOM 1353 C C . LEU A 1 177 ? 3.683 -6.538 11.784 1.00 98.38 177 LEU A C 1
ATOM 1355 O O . LEU A 1 177 ? 2.595 -6.753 12.319 1.00 98.38 177 LEU A O 1
ATOM 1359 N N . GLU A 1 178 ? 4.834 -6.697 12.436 1.00 98.12 178 GLU A N 1
ATOM 1360 C CA . GLU A 1 178 ? 4.933 -7.075 13.855 1.00 98.12 178 GLU A CA 1
ATOM 1361 C C . GLU A 1 178 ? 4.623 -5.908 14.810 1.00 98.12 178 GLU A C 1
ATOM 1363 O O . GLU A 1 178 ? 4.335 -6.122 15.990 1.00 98.12 178 GLU A O 1
ATOM 1368 N N . GLN A 1 179 ? 4.613 -4.669 14.311 1.00 98.00 179 GLN A N 1
ATOM 1369 C CA . GLN A 1 179 ? 4.290 -3.487 15.108 1.00 98.00 179 GLN A CA 1
ATOM 1370 C C . GLN A 1 179 ? 2.823 -3.538 15.577 1.00 98.00 179 GLN A C 1
ATOM 1372 O O . GLN A 1 179 ? 1.888 -3.573 14.769 1.00 98.00 179 GLN A O 1
ATOM 1377 N N . GLN A 1 180 ? 2.614 -3.571 16.897 1.00 96.38 180 GLN A N 1
ATOM 1378 C CA . GLN A 1 180 ? 1.291 -3.777 17.507 1.00 96.38 180 GLN A CA 1
ATOM 1379 C C . GLN A 1 180 ? 0.405 -2.526 17.503 1.00 96.38 180 GLN A C 1
ATOM 1381 O O . GLN A 1 180 ? -0.808 -2.636 17.628 1.00 96.38 180 GLN A O 1
ATOM 1386 N N . ASP A 1 181 ? 1.002 -1.346 17.362 1.00 95.75 181 ASP A N 1
ATOM 1387 C CA . ASP A 1 181 ? 0.321 -0.050 17.365 1.00 95.75 181 ASP A CA 1
ATOM 1388 C C . ASP A 1 181 ? -0.149 0.396 15.969 1.00 95.75 181 ASP A C 1
ATOM 1390 O O . ASP A 1 181 ? -0.644 1.511 15.824 1.00 95.75 181 ASP A O 1
ATOM 1394 N N . LEU A 1 182 ? 0.029 -0.438 14.937 1.00 98.00 182 LEU A N 1
ATOM 1395 C CA . LEU A 1 182 ? -0.492 -0.199 13.592 1.00 98.00 182 LEU A CA 1
ATOM 1396 C C . LEU A 1 182 ? -1.862 -0.871 13.416 1.00 98.00 182 LEU A C 1
ATOM 1398 O O . LEU A 1 182 ? -1.963 -2.096 13.485 1.00 98.00 182 LEU A O 1
ATOM 1402 N N . ASP A 1 183 ? -2.878 -0.080 13.077 1.00 97.94 183 ASP A N 1
ATOM 1403 C CA . ASP A 1 183 ? -4.240 -0.553 12.797 1.00 97.94 183 ASP A CA 1
ATOM 1404 C C . ASP A 1 183 ? -4.390 -1.072 11.359 1.00 97.94 183 ASP A C 1
ATOM 1406 O O . ASP A 1 183 ? -5.149 -2.003 11.068 1.00 97.94 183 ASP A O 1
ATOM 1410 N N . ALA A 1 184 ? -3.687 -0.437 10.418 1.00 98.12 184 ALA A N 1
ATOM 1411 C CA . ALA A 1 184 ? -3.802 -0.741 9.000 1.00 98.12 184 ALA A CA 1
ATOM 1412 C C . ALA A 1 184 ? -2.496 -0.505 8.237 1.00 98.12 184 ALA A C 1
ATOM 1414 O O . ALA A 1 184 ? -1.585 0.180 8.702 1.00 98.12 184 ALA A O 1
ATOM 1415 N N . VAL A 1 185 ? -2.425 -1.041 7.020 1.00 98.50 185 VAL A N 1
ATOM 1416 C CA . VAL A 1 185 ? -1.312 -0.815 6.101 1.00 98.50 185 VAL A CA 1
ATOM 1417 C C . VAL A 1 185 ? -1.779 -0.406 4.713 1.00 98.50 185 VAL A C 1
ATOM 1419 O O . VAL A 1 185 ? -2.780 -0.897 4.187 1.00 98.50 185 VAL A O 1
ATOM 1422 N N . PHE A 1 186 ? -1.011 0.486 4.102 1.00 98.31 186 PHE A N 1
ATOM 1423 C CA . PHE A 1 186 ? -1.054 0.761 2.675 1.00 98.31 186 PHE A CA 1
ATOM 1424 C C . PHE A 1 186 ? 0.003 -0.101 1.986 1.00 98.31 186 PHE A C 1
ATOM 1426 O O . PHE A 1 186 ? 1.186 0.031 2.274 1.00 98.31 186 PHE A O 1
ATOM 1433 N N . VAL A 1 187 ? -0.412 -0.976 1.076 1.00 98.31 187 VAL A N 1
ATOM 1434 C CA . VAL A 1 187 ? 0.470 -1.824 0.269 1.00 98.31 187 VAL A CA 1
ATOM 1435 C C . VAL A 1 187 ? 0.573 -1.211 -1.124 1.00 98.31 187 VAL A C 1
ATOM 1437 O O . VAL A 1 187 ? -0.367 -1.297 -1.912 1.00 98.31 187 VAL A O 1
ATOM 1440 N N . ALA A 1 188 ? 1.704 -0.573 -1.403 1.00 97.44 188 ALA A N 1
ATOM 1441 C CA . ALA A 1 188 ? 2.049 0.097 -2.657 1.00 97.44 188 ALA A CA 1
ATOM 1442 C C . ALA A 1 188 ? 3.449 -0.308 -3.165 1.00 97.44 188 ALA A C 1
ATOM 1444 O O . ALA A 1 188 ? 4.115 0.464 -3.860 1.00 97.44 188 ALA A O 1
ATOM 1445 N N . ALA A 1 189 ? 3.899 -1.505 -2.775 1.00 94.75 189 ALA A N 1
ATOM 1446 C CA . ALA A 1 189 ? 5.116 -2.143 -3.268 1.00 94.75 189 ALA A CA 1
ATOM 1447 C C . ALA A 1 189 ? 4.971 -2.569 -4.743 1.00 94.75 189 ALA A C 1
ATOM 1449 O O . ALA A 1 189 ? 4.004 -2.226 -5.415 1.00 94.75 189 ALA A O 1
ATOM 1450 N N . CYS A 1 190 ? 5.944 -3.308 -5.273 1.00 91.38 190 CYS A N 1
ATOM 1451 C CA . CYS A 1 190 ? 5.805 -3.912 -6.596 1.00 91.38 190 CYS A CA 1
ATOM 1452 C C . CYS A 1 190 ? 4.675 -4.959 -6.623 1.00 91.38 190 CYS A C 1
ATOM 1454 O O . CYS A 1 190 ? 4.419 -5.639 -5.625 1.00 91.38 190 CYS A O 1
ATOM 1456 N N . ASP A 1 191 ? 4.047 -5.124 -7.790 1.00 89.69 191 ASP A N 1
ATOM 1457 C CA . ASP A 1 191 ? 2.827 -5.920 -7.984 1.00 89.69 191 ASP A CA 1
ATOM 1458 C C . ASP A 1 191 ? 2.925 -7.363 -7.452 1.00 89.69 191 ASP A C 1
ATOM 1460 O O . ASP A 1 191 ? 1.950 -7.904 -6.928 1.00 89.69 191 ASP A O 1
ATOM 1464 N N . HIS A 1 192 ? 4.102 -7.994 -7.530 1.00 90.50 192 HIS A N 1
ATOM 1465 C CA . HIS A 1 192 ? 4.333 -9.360 -7.040 1.00 90.50 192 HIS A CA 1
ATOM 1466 C C . HIS A 1 192 ? 4.297 -9.498 -5.510 1.00 90.50 192 HIS A C 1
ATOM 1468 O O . HIS A 1 192 ? 4.117 -10.604 -5.005 1.00 90.50 192 HIS A O 1
ATOM 1474 N N . HIS A 1 193 ? 4.404 -8.398 -4.760 1.00 93.81 193 HIS A N 1
ATOM 1475 C CA . HIS A 1 193 ? 4.295 -8.397 -3.295 1.00 93.81 193 HIS A CA 1
ATOM 1476 C C . HIS A 1 193 ? 2.882 -8.128 -2.783 1.00 93.81 193 HIS A C 1
ATOM 1478 O O . HIS A 1 193 ? 2.584 -8.445 -1.630 1.00 93.81 193 HIS A O 1
ATOM 1484 N N . HIS A 1 194 ? 2.003 -7.567 -3.615 1.00 95.44 194 HIS A N 1
ATOM 1485 C CA . HIS A 1 194 ? 0.697 -7.058 -3.196 1.00 95.44 194 HIS A CA 1
ATOM 1486 C C . HIS A 1 194 ? -0.124 -8.070 -2.398 1.00 95.44 194 HIS A C 1
ATOM 1488 O O . HIS A 1 194 ? -0.537 -7.789 -1.269 1.00 95.44 194 HIS A O 1
ATOM 1494 N N . VAL A 1 195 ? -0.328 -9.268 -2.948 1.00 95.50 195 VAL A N 1
ATOM 1495 C CA . VAL A 1 195 ? -1.166 -10.274 -2.289 1.00 95.50 195 VAL A CA 1
ATOM 1496 C C . VAL A 1 195 ? -0.494 -10.849 -1.044 1.00 95.50 195 VAL A C 1
ATOM 1498 O O . VAL A 1 195 ? -1.173 -11.004 -0.031 1.00 95.50 195 VAL A O 1
ATOM 1501 N N . LEU A 1 196 ? 0.815 -11.124 -1.077 1.00 94.50 196 LEU A N 1
ATOM 1502 C CA . LEU A 1 196 ? 1.509 -11.681 0.090 1.00 94.50 196 LEU A CA 1
ATOM 1503 C C . LEU A 1 196 ? 1.459 -10.728 1.271 1.00 94.50 196 LEU A C 1
ATOM 1505 O O . LEU A 1 196 ? 1.021 -11.117 2.349 1.00 94.50 196 LEU A O 1
ATOM 1509 N N . ALA A 1 197 ? 1.882 -9.484 1.045 1.00 96.56 197 ALA A N 1
ATOM 1510 C CA . ALA A 1 197 ? 1.915 -8.461 2.074 1.00 96.56 197 ALA A CA 1
ATOM 1511 C C . ALA A 1 197 ? 0.510 -8.227 2.638 1.00 96.56 197 ALA A C 1
ATOM 1513 O O . ALA A 1 197 ? 0.344 -8.122 3.848 1.00 96.56 197 ALA A O 1
ATOM 1514 N N . SER A 1 198 ? -0.517 -8.244 1.781 1.00 98.12 198 SER A N 1
ATOM 1515 C CA . SER A 1 198 ? -1.911 -8.117 2.214 1.00 98.12 198 SER A CA 1
ATOM 1516 C C . SER A 1 198 ? -2.381 -9.305 3.065 1.00 98.12 198 SER A C 1
ATOM 1518 O O . SER A 1 198 ? -3.055 -9.099 4.071 1.00 98.12 198 SER A O 1
ATOM 1520 N N . ILE A 1 199 ? -2.035 -10.546 2.699 1.00 97.44 199 ILE A N 1
ATOM 1521 C CA . ILE A 1 199 ? -2.382 -11.744 3.484 1.00 97.44 199 ILE A CA 1
ATOM 1522 C C . ILE A 1 199 ? -1.667 -11.726 4.837 1.00 97.44 199 ILE A C 1
ATOM 1524 O O . ILE A 1 199 ? -2.315 -11.942 5.859 1.00 97.44 199 ILE A O 1
ATOM 1528 N N . LEU A 1 200 ? -0.363 -11.441 4.849 1.00 97.56 200 LEU A N 1
ATOM 1529 C CA . LEU A 1 200 ? 0.432 -11.357 6.075 1.00 97.56 200 LEU A CA 1
ATOM 1530 C C . LEU A 1 200 ? -0.070 -10.233 6.984 1.00 97.56 200 LEU A C 1
ATOM 1532 O O . LEU A 1 200 ? -0.169 -10.419 8.193 1.00 97.56 200 LEU A O 1
ATOM 1536 N N . ALA A 1 201 ? -0.472 -9.097 6.413 1.00 98.44 201 ALA A N 1
ATOM 1537 C CA . ALA A 1 201 ? -1.101 -8.023 7.169 1.00 98.44 201 ALA A CA 1
ATOM 1538 C C . ALA A 1 201 ? -2.420 -8.471 7.804 1.00 98.44 201 ALA A C 1
ATOM 1540 O O . ALA A 1 201 ? -2.620 -8.246 8.996 1.00 98.44 201 ALA A O 1
ATOM 1541 N N . CYS A 1 202 ? -3.276 -9.177 7.056 1.00 98.25 202 CYS A N 1
ATOM 1542 C CA . CYS A 1 202 ? -4.504 -9.736 7.621 1.00 98.25 202 CYS A CA 1
ATOM 1543 C C . CYS A 1 202 ? -4.198 -10.712 8.769 1.00 98.25 202 CYS A C 1
ATOM 1545 O O . CYS A 1 202 ? -4.830 -10.653 9.819 1.00 98.25 202 CYS A O 1
ATOM 1547 N N . GLN A 1 203 ? -3.204 -11.589 8.600 1.00 97.56 203 GLN A N 1
ATOM 1548 C CA . GLN A 1 203 ? -2.772 -12.525 9.644 1.00 97.56 203 GLN A CA 1
ATOM 1549 C C . GLN A 1 203 ? -2.256 -11.808 10.897 1.00 97.56 203 GLN A C 1
ATOM 1551 O O . GLN A 1 203 ? -2.530 -12.254 12.007 1.00 97.56 203 GLN A O 1
ATOM 1556 N N . ALA A 1 204 ? -1.580 -10.672 10.721 1.00 97.69 204 ALA A N 1
ATOM 1557 C CA . ALA A 1 204 ? -1.122 -9.795 11.795 1.00 97.69 204 ALA A CA 1
ATOM 1558 C C . ALA A 1 204 ? -2.230 -8.888 12.378 1.00 97.69 204 ALA A C 1
ATOM 1560 O O . ALA A 1 204 ? -1.926 -7.961 13.131 1.00 97.69 204 ALA A O 1
ATOM 1561 N N . GLY A 1 205 ? -3.499 -9.115 12.014 1.00 97.44 205 GLY A N 1
ATOM 1562 C CA . GLY A 1 205 ? -4.656 -8.369 12.519 1.00 97.44 205 GLY A CA 1
ATOM 1563 C C . GLY A 1 205 ? -4.828 -6.968 11.926 1.00 97.44 205 GLY A C 1
ATOM 1564 O O . GLY A 1 205 ? -5.610 -6.183 12.451 1.00 97.44 205 GLY A O 1
ATOM 1565 N N . LYS A 1 206 ? -4.121 -6.641 10.839 1.00 98.50 206 LYS A N 1
ATOM 1566 C CA . LYS A 1 206 ? -4.096 -5.301 10.236 1.00 98.50 206 LYS A CA 1
ATOM 1567 C C . LYS A 1 206 ? -5.072 -5.200 9.073 1.00 98.50 206 LYS A C 1
ATOM 1569 O O . LYS A 1 206 ? -5.173 -6.098 8.234 1.00 98.50 206 LYS A O 1
ATOM 1574 N N . HIS A 1 207 ? -5.779 -4.078 8.985 1.00 98.50 207 HIS A N 1
ATOM 1575 C CA . HIS A 1 207 ? -6.568 -3.752 7.798 1.00 98.50 207 HIS A CA 1
ATOM 1576 C C . HIS A 1 207 ? -5.661 -3.341 6.634 1.00 98.50 207 HIS A C 1
ATOM 1578 O O . HIS A 1 207 ? -4.530 -2.904 6.833 1.00 98.50 207 HIS A O 1
ATOM 1584 N N . VAL A 1 208 ? -6.140 -3.485 5.400 1.00 98.50 208 VAL A N 1
ATOM 1585 C CA . VAL A 1 208 ? -5.300 -3.322 4.212 1.00 98.50 208 VAL A CA 1
ATOM 1586 C C . VAL A 1 208 ? -5.961 -2.417 3.184 1.00 98.50 208 VAL A C 1
ATOM 1588 O O . VAL A 1 208 ? -7.083 -2.661 2.742 1.00 98.50 208 VAL A O 1
ATOM 1591 N N . TYR A 1 209 ? -5.216 -1.420 2.723 1.00 97.56 209 TYR A N 1
ATOM 1592 C CA . TYR A 1 209 ? -5.436 -0.778 1.433 1.00 97.56 209 TYR A CA 1
ATOM 1593 C C . TYR A 1 209 ? -4.316 -1.219 0.492 1.00 97.56 209 TYR A C 1
ATOM 1595 O O . TYR A 1 209 ? -3.158 -0.928 0.759 1.00 97.56 209 TYR A O 1
ATOM 1603 N N . CYS A 1 210 ? -4.622 -1.914 -0.599 1.00 97.62 210 CYS A N 1
ATOM 1604 C CA . CYS A 1 210 ? -3.610 -2.424 -1.525 1.00 97.62 210 CYS A CA 1
ATOM 1605 C C . CYS A 1 210 ? -3.789 -1.819 -2.914 1.00 97.62 210 CYS A C 1
ATOM 1607 O O . CYS A 1 210 ? -4.886 -1.852 -3.468 1.00 97.62 210 CYS A O 1
ATOM 1609 N N . GLU A 1 211 ? -2.732 -1.242 -3.474 1.00 96.06 211 GLU A N 1
ATOM 1610 C CA . GLU A 1 211 ? -2.765 -0.588 -4.775 1.00 96.06 211 GLU A CA 1
ATOM 1611 C C . GLU A 1 211 ? -3.085 -1.526 -5.940 1.00 96.06 211 GLU A C 1
ATOM 1613 O O . GLU A 1 211 ? -3.035 -2.752 -5.853 1.00 96.06 211 GLU A O 1
ATOM 1618 N N . LYS A 1 212 ? -3.483 -0.908 -7.055 1.00 92.12 212 LYS A N 1
ATOM 1619 C CA . LYS A 1 212 ? -3.725 -1.618 -8.312 1.00 92.12 212 LYS A CA 1
ATOM 1620 C C . LYS A 1 212 ? -2.419 -1.746 -9.121 1.00 92.12 212 LYS A C 1
ATOM 1622 O O . LYS A 1 212 ? -1.665 -0.768 -9.176 1.00 92.12 212 LYS A O 1
ATOM 1627 N N . PRO A 1 213 ? -2.231 -2.846 -9.873 1.00 91.50 213 PRO A N 1
ATOM 1628 C CA . PRO A 1 213 ? -3.088 -4.037 -9.933 1.00 91.50 213 PRO A CA 1
ATOM 1629 C C . PRO A 1 213 ? -2.989 -4.883 -8.655 1.00 91.50 213 PRO A C 1
ATOM 1631 O O . PRO A 1 213 ? -1.906 -5.094 -8.138 1.00 91.50 213 PRO A O 1
ATOM 1634 N N . LEU A 1 214 ? -4.117 -5.392 -8.146 1.00 92.81 214 LEU A N 1
ATOM 1635 C CA . LEU A 1 214 ? -4.141 -6.117 -6.862 1.00 92.81 214 LEU A CA 1
ATOM 1636 C C . LEU A 1 214 ? -3.336 -7.426 -6.885 1.00 92.81 214 LEU A C 1
ATOM 1638 O O . LEU A 1 214 ? -2.806 -7.844 -5.862 1.00 92.81 214 LEU A O 1
ATOM 1642 N N . LEU A 1 215 ? -3.350 -8.124 -8.018 1.00 91.38 215 LEU A N 1
ATOM 1643 C CA . LEU A 1 215 ? -2.873 -9.497 -8.145 1.00 91.38 215 LEU A CA 1
ATOM 1644 C C . LEU A 1 215 ? -2.331 -9.755 -9.547 1.00 91.38 215 LEU A C 1
ATOM 1646 O O . LEU A 1 215 ? -2.723 -9.075 -10.498 1.00 91.38 215 LEU A O 1
ATOM 1650 N N . LEU A 1 216 ? -1.490 -10.782 -9.663 1.00 87.81 216 LEU A N 1
ATOM 1651 C CA . LEU A 1 216 ? -1.013 -11.301 -10.943 1.00 87.81 216 LEU A CA 1
ATOM 1652 C C . LEU A 1 216 ? -1.842 -12.514 -11.384 1.00 87.81 216 LEU A C 1
ATOM 1654 O O . LEU A 1 216 ? -2.092 -12.699 -12.574 1.00 87.81 216 LEU A O 1
ATOM 1658 N N . TYR A 1 217 ? -2.329 -13.318 -10.429 1.00 87.88 217 TYR A N 1
ATOM 1659 C CA . TYR A 1 217 ? -3.099 -14.530 -10.714 1.00 87.88 217 TYR A CA 1
ATOM 1660 C C . TYR A 1 217 ? -4.420 -14.591 -9.935 1.00 87.88 217 TYR A C 1
ATOM 1662 O O . TYR A 1 217 ? -4.476 -14.343 -8.733 1.00 87.88 217 TYR A O 1
ATOM 1670 N N . ILE A 1 218 ? -5.500 -15.039 -10.589 1.00 90.75 218 ILE A N 1
ATOM 1671 C CA . ILE A 1 218 ? -6.856 -15.129 -9.995 1.00 90.75 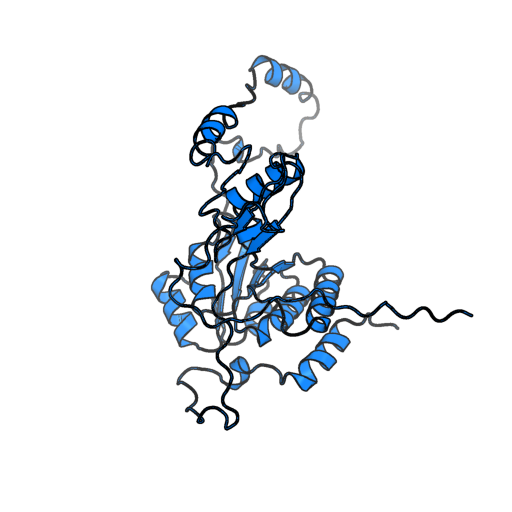218 ILE A CA 1
ATOM 1672 C C . ILE A 1 218 ? -6.866 -15.911 -8.667 1.00 90.75 218 ILE A C 1
ATOM 1674 O O . ILE A 1 218 ? -7.585 -15.564 -7.726 1.00 90.75 218 ILE A O 1
ATOM 1678 N N . ARG A 1 219 ? -6.060 -16.975 -8.583 1.00 89.81 219 ARG A N 1
ATOM 1679 C CA . ARG A 1 219 ? -5.923 -17.828 -7.392 1.00 89.81 219 ARG A CA 1
ATOM 1680 C C . ARG A 1 219 ? -5.420 -17.073 -6.158 1.00 89.81 219 ARG A C 1
ATOM 1682 O O . ARG A 1 219 ? -5.878 -17.363 -5.058 1.00 89.81 219 ARG A O 1
ATOM 1689 N N . GLU A 1 220 ? -4.558 -16.080 -6.344 1.00 90.50 220 GLU A N 1
ATOM 1690 C CA . GLU A 1 220 ? -4.039 -15.239 -5.261 1.00 90.50 220 GLU A CA 1
ATOM 1691 C C . GLU A 1 220 ? -5.160 -14.385 -4.667 1.00 90.50 220 GLU A C 1
ATOM 1693 O O . GLU A 1 220 ? -5.324 -14.329 -3.452 1.00 90.50 220 GLU A O 1
ATOM 1698 N N . GLY A 1 221 ? -6.020 -13.819 -5.519 1.00 91.56 221 GLY A N 1
ATOM 1699 C CA . GLY A 1 221 ? -7.186 -13.056 -5.075 1.00 91.56 221 GLY A CA 1
ATOM 1700 C C . GLY A 1 221 ? -8.156 -13.886 -4.234 1.00 91.56 221 GLY A C 1
ATOM 1701 O O . GLY A 1 221 ? -8.642 -13.414 -3.208 1.00 91.56 221 GLY A O 1
ATOM 1702 N N . ARG A 1 222 ? -8.406 -15.148 -4.614 1.00 95.06 222 ARG A N 1
ATOM 1703 C CA . ARG A 1 222 ? -9.250 -16.059 -3.814 1.00 95.06 222 ARG A CA 1
ATOM 1704 C C . ARG A 1 222 ? -8.653 -16.316 -2.431 1.00 95.06 222 ARG A C 1
ATOM 1706 O O . ARG A 1 222 ? -9.389 -16.321 -1.447 1.00 95.06 222 ARG A O 1
ATOM 1713 N N . ALA A 1 223 ? -7.337 -16.499 -2.357 1.00 94.19 223 ALA A N 1
ATOM 1714 C CA . ALA A 1 223 ? -6.647 -16.694 -1.090 1.00 94.19 223 ALA A CA 1
ATOM 1715 C C . ALA A 1 223 ? -6.648 -15.427 -0.223 1.00 94.19 223 ALA A C 1
ATOM 1717 O O . ALA A 1 223 ? -6.891 -15.522 0.977 1.00 94.19 223 ALA A O 1
ATOM 1718 N N . LEU A 1 224 ? -6.479 -14.245 -0.822 1.00 95.94 224 LEU A N 1
ATOM 1719 C CA . LEU A 1 224 ? -6.594 -12.971 -0.112 1.00 95.94 224 LEU A CA 1
ATOM 1720 C C . LEU A 1 224 ? -7.994 -12.770 0.477 1.00 95.94 224 LEU A C 1
ATOM 1722 O O . LEU A 1 224 ? -8.122 -12.400 1.639 1.00 95.94 224 LEU A O 1
ATOM 1726 N N . VAL A 1 225 ? -9.050 -13.076 -0.284 1.00 97.06 225 VAL A N 1
ATOM 1727 C CA . VAL A 1 225 ? -10.432 -13.024 0.223 1.00 97.06 225 VAL A CA 1
ATOM 1728 C C . VAL A 1 225 ? -10.634 -13.994 1.390 1.00 97.06 225 VAL A C 1
ATOM 1730 O O . VAL A 1 225 ? -11.294 -13.641 2.368 1.00 97.06 225 VAL A O 1
ATOM 1733 N N . ALA A 1 226 ? -10.073 -15.204 1.310 1.00 97.12 226 ALA A N 1
ATOM 1734 C CA . ALA A 1 226 ? -10.141 -16.174 2.398 1.00 97.12 226 ALA A CA 1
ATOM 1735 C C . ALA A 1 226 ? -9.415 -15.669 3.657 1.00 97.12 226 ALA A C 1
ATOM 1737 O O . ALA A 1 226 ? -9.993 -15.720 4.740 1.00 97.12 226 ALA A O 1
ATOM 1738 N N . ALA A 1 227 ? -8.203 -15.124 3.514 1.00 96.00 227 ALA A N 1
ATOM 1739 C CA . ALA A 1 227 ? -7.435 -14.554 4.618 1.00 96.00 227 ALA A CA 1
ATOM 1740 C C . ALA A 1 227 ? -8.161 -13.363 5.264 1.00 96.00 227 ALA A C 1
ATOM 1742 O O . ALA A 1 227 ? -8.360 -13.353 6.476 1.00 96.00 227 ALA A O 1
ATOM 1743 N N . ALA A 1 228 ? -8.644 -12.411 4.461 1.00 97.56 228 ALA A N 1
ATOM 1744 C CA . ALA A 1 228 ? -9.391 -11.254 4.948 1.00 97.56 228 ALA A CA 1
ATOM 1745 C C . ALA A 1 228 ? -10.610 -11.671 5.785 1.00 97.56 228 ALA A C 1
ATOM 1747 O O . ALA A 1 228 ? -10.817 -11.167 6.885 1.00 97.56 228 ALA A O 1
ATOM 1748 N N . ARG A 1 229 ? -11.387 -12.652 5.304 1.00 97.94 229 ARG A N 1
ATOM 1749 C CA . ARG A 1 229 ? -12.552 -13.183 6.030 1.00 97.94 229 ARG A CA 1
ATOM 1750 C C . ARG A 1 229 ? -12.160 -13.947 7.292 1.00 97.94 229 ARG A C 1
ATOM 1752 O O . ARG A 1 229 ? -12.798 -13.753 8.319 1.00 97.94 229 ARG A O 1
ATOM 1759 N N . LYS A 1 230 ? -11.127 -14.793 7.220 1.00 97.75 230 LYS A N 1
ATOM 1760 C CA . LYS A 1 230 ? -10.640 -15.600 8.352 1.00 97.75 230 LYS A CA 1
ATOM 1761 C C . LYS A 1 230 ? -10.182 -14.722 9.517 1.00 97.75 230 LYS A C 1
ATOM 1763 O O . LYS A 1 230 ? -10.450 -15.061 10.662 1.00 97.75 230 LYS A O 1
ATOM 1768 N N . HIS A 1 231 ? -9.521 -13.608 9.217 1.00 97.31 231 HIS A N 1
ATOM 1769 C CA . HIS A 1 231 ? -8.948 -12.709 10.219 1.00 97.31 231 HIS A CA 1
ATOM 1770 C C . HIS A 1 231 ? -9.818 -11.476 10.516 1.00 97.31 231 HIS A C 1
ATOM 1772 O O . HIS A 1 231 ? -9.422 -10.626 11.305 1.00 97.31 231 HIS A O 1
ATOM 1778 N N . GLY A 1 232 ? -11.009 -11.365 9.912 1.00 97.31 232 GLY A N 1
ATOM 1779 C CA . GLY A 1 232 ? -11.912 -10.231 10.135 1.00 97.31 232 GLY A CA 1
ATOM 1780 C C . GLY A 1 232 ? -11.355 -8.889 9.645 1.00 97.31 232 GLY A C 1
ATOM 1781 O O . GLY A 1 232 ? -11.726 -7.838 10.162 1.00 97.31 232 GLY A O 1
ATOM 1782 N N . CYS A 1 233 ? -10.458 -8.906 8.659 1.00 97.31 233 CYS A N 1
ATOM 1783 C CA . CYS A 1 233 ? -9.786 -7.709 8.170 1.00 97.31 233 CYS A CA 1
ATOM 1784 C C . CYS A 1 233 ? -10.554 -7.065 7.014 1.00 97.31 233 CYS A C 1
ATOM 1786 O O . CYS A 1 233 ? -11.010 -7.735 6.084 1.00 97.31 233 CYS A O 1
ATOM 1788 N N . VAL A 1 234 ? -10.627 -5.733 7.024 1.00 97.69 234 VAL A N 1
ATOM 1789 C CA . VAL A 1 234 ? -11.055 -4.964 5.856 1.00 97.69 234 VAL A CA 1
ATOM 1790 C C . VAL A 1 234 ? -9.897 -4.902 4.865 1.00 97.69 234 VAL A C 1
ATOM 1792 O O . VAL A 1 234 ? -8.813 -4.434 5.207 1.00 97.69 234 VAL A O 1
ATOM 1795 N N . VAL A 1 235 ? -10.138 -5.353 3.633 1.00 97.25 235 VAL A N 1
ATOM 1796 C CA . VAL A 1 235 ? -9.190 -5.244 2.519 1.00 97.25 235 VAL A CA 1
ATOM 1797 C C . VAL A 1 235 ? -9.840 -4.451 1.393 1.00 97.25 235 VAL A C 1
ATOM 1799 O O . VAL A 1 235 ? -10.875 -4.850 0.859 1.00 97.25 235 VAL A O 1
ATOM 1802 N N . GLN A 1 236 ? -9.220 -3.336 1.017 1.00 95.31 236 GLN A N 1
ATOM 1803 C CA . GLN A 1 236 ? -9.671 -2.467 -0.061 1.00 95.31 236 GLN A CA 1
ATOM 1804 C C . GLN A 1 236 ? -8.593 -2.349 -1.137 1.00 95.31 236 GLN A C 1
ATOM 1806 O O . GLN A 1 236 ? -7.455 -1.989 -0.860 1.00 95.31 236 GLN A O 1
ATOM 1811 N N . THR A 1 237 ? -8.963 -2.583 -2.392 1.00 95.50 237 THR A N 1
ATOM 1812 C CA . THR A 1 237 ? -8.075 -2.303 -3.526 1.00 95.50 237 THR A CA 1
ATOM 1813 C C . THR A 1 237 ? -8.079 -0.812 -3.871 1.00 95.50 237 THR A C 1
ATOM 1815 O O . THR A 1 237 ? -9.137 -0.179 -3.866 1.00 95.50 237 THR A O 1
ATOM 1818 N N . GLY A 1 238 ? -6.932 -0.267 -4.276 1.00 91.12 238 GLY A N 1
ATOM 1819 C CA . GLY A 1 238 ? -6.693 1.124 -4.671 1.00 91.12 238 GLY A CA 1
ATOM 1820 C C . GLY A 1 238 ? -7.357 1.561 -5.978 1.00 91.12 238 GLY A C 1
ATOM 1821 O O . GLY A 1 238 ? -6.818 2.357 -6.740 1.00 91.12 238 GLY A O 1
ATOM 1822 N N . THR A 1 239 ? -8.568 1.078 -6.257 1.00 88.75 239 THR A N 1
ATOM 1823 C CA . THR A 1 239 ? -9.391 1.536 -7.382 1.00 88.75 239 THR A CA 1
ATOM 1824 C C . THR A 1 239 ? -10.078 2.859 -7.024 1.00 88.75 239 THR A C 1
ATOM 1826 O O . THR A 1 239 ? -11.301 2.933 -6.913 1.00 88.75 239 THR A O 1
ATOM 1829 N N . GLN A 1 240 ? -9.287 3.917 -6.828 1.00 85.56 240 GLN A N 1
ATOM 1830 C CA . GLN A 1 240 ? -9.738 5.228 -6.330 1.00 85.56 240 GLN A CA 1
ATOM 1831 C C . GLN A 1 240 ? -10.877 5.841 -7.147 1.00 85.56 240 GLN A C 1
ATOM 1833 O O . GLN A 1 240 ? -11.757 6.507 -6.608 1.00 85.56 240 GLN A O 1
ATOM 1838 N N . GLN A 1 241 ? -10.908 5.568 -8.450 1.00 82.94 241 GLN A N 1
ATOM 1839 C CA . GLN A 1 241 ? -11.988 6.001 -9.330 1.00 82.94 241 GLN A CA 1
ATOM 1840 C C . GLN A 1 241 ? -13.369 5.548 -8.843 1.00 82.94 241 GLN A C 1
ATOM 1842 O O . GLN A 1 241 ? -14.339 6.260 -9.075 1.00 82.94 241 GLN A O 1
ATOM 1847 N N . ARG A 1 242 ? -13.489 4.418 -8.133 1.00 85.00 242 ARG A N 1
ATOM 1848 C CA . ARG A 1 242 ? -14.779 3.950 -7.597 1.00 85.00 242 ARG A CA 1
ATOM 1849 C C . ARG A 1 242 ? -15.312 4.811 -6.451 1.00 85.00 242 ARG A C 1
ATOM 1851 O O . ARG A 1 242 ? -16.508 4.765 -6.183 1.00 85.00 242 ARG A O 1
ATOM 1858 N N . THR A 1 243 ? -14.457 5.593 -5.795 1.00 84.81 243 THR A N 1
ATOM 1859 C CA . THR A 1 243 ? -14.832 6.468 -4.673 1.00 84.81 243 THR A CA 1
ATOM 1860 C C . THR A 1 243 ? -14.833 7.952 -5.035 1.00 84.81 243 THR A C 1
ATOM 1862 O O . THR A 1 243 ? -15.324 8.755 -4.247 1.00 84.81 243 THR A O 1
ATOM 1865 N N . MET A 1 244 ? -14.340 8.327 -6.221 1.00 84.69 244 MET A N 1
ATOM 1866 C CA . MET A 1 244 ? -14.420 9.701 -6.727 1.00 84.69 244 MET A CA 1
ATOM 1867 C C . MET A 1 244 ? -15.879 10.139 -6.904 1.00 84.69 244 MET A C 1
ATOM 1869 O O . MET A 1 244 ? -16.683 9.424 -7.505 1.00 84.69 244 MET A O 1
ATOM 1873 N N . GLU A 1 245 ? -16.212 11.336 -6.417 1.00 84.12 245 GLU A N 1
ATOM 1874 C CA . GLU A 1 245 ? -17.587 11.858 -6.396 1.00 84.12 245 GLU A CA 1
ATOM 1875 C C . GLU A 1 245 ? -18.239 11.878 -7.780 1.00 84.12 245 GLU A C 1
ATOM 1877 O O . GLU A 1 245 ? -19.370 11.429 -7.934 1.00 84.12 245 GLU A O 1
ATOM 1882 N N . MET A 1 246 ? -17.507 12.329 -8.801 1.00 83.06 246 MET A N 1
ATOM 1883 C CA . MET A 1 246 ? -17.999 12.372 -10.181 1.00 83.06 246 MET A CA 1
ATOM 1884 C C . MET A 1 246 ? -18.397 10.982 -10.696 1.00 83.06 246 MET A C 1
ATOM 1886 O O . MET A 1 246 ? -19.439 10.833 -11.336 1.00 83.06 246 MET A O 1
ATOM 1890 N N . ASN A 1 247 ? -17.607 9.952 -10.391 1.00 84.12 247 ASN A N 1
ATOM 1891 C CA . ASN A 1 247 ? -17.891 8.589 -10.837 1.00 84.12 247 ASN A CA 1
ATOM 1892 C C . ASN A 1 247 ? -19.061 7.984 -10.066 1.00 84.12 247 ASN A C 1
ATOM 1894 O O . ASN A 1 247 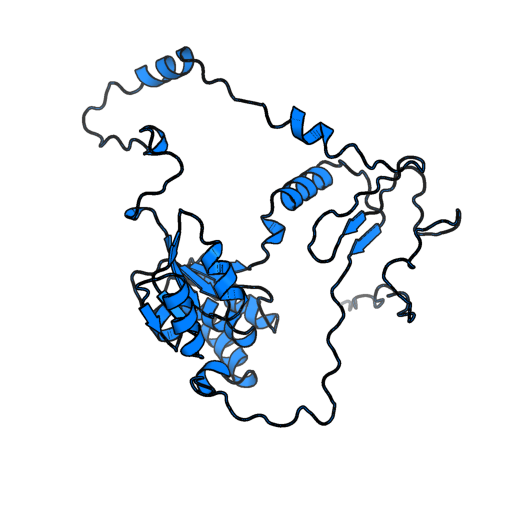? -19.909 7.329 -10.669 1.00 84.12 247 ASN A O 1
ATOM 1898 N N . ARG A 1 248 ? -19.144 8.246 -8.755 1.00 86.50 248 ARG A N 1
ATOM 1899 C CA . ARG A 1 248 ? -20.287 7.844 -7.924 1.00 86.50 248 ARG A CA 1
ATOM 1900 C C . ARG A 1 248 ? -21.587 8.459 -8.433 1.00 86.50 248 ARG A C 1
ATOM 1902 O O . ARG A 1 248 ? -22.504 7.712 -8.759 1.00 86.50 248 ARG A O 1
ATOM 1909 N N . PHE A 1 249 ? -21.613 9.782 -8.599 1.00 86.12 249 PHE A N 1
ATOM 1910 C CA . PHE A 1 249 ? -22.756 10.509 -9.150 1.00 86.12 249 PHE A CA 1
ATOM 1911 C C . PHE A 1 249 ? -23.171 9.944 -10.503 1.00 86.12 249 PHE A C 1
ATOM 1913 O O . PHE A 1 249 ? -24.348 9.702 -10.748 1.00 86.12 249 PHE A O 1
ATOM 1920 N N . THR A 1 250 ? -22.204 9.701 -11.386 1.00 81.25 250 THR A N 1
ATOM 1921 C CA . THR A 1 250 ? -22.542 9.242 -12.729 1.00 81.25 250 THR A CA 1
ATOM 1922 C C . THR A 1 250 ? -23.078 7.814 -12.729 1.00 81.25 250 THR A C 1
ATOM 1924 O O . THR A 1 250 ? -24.039 7.523 -13.435 1.00 81.25 250 THR A O 1
ATOM 1927 N N . CYS A 1 251 ? -22.529 6.931 -11.892 1.00 87.12 251 CYS A N 1
ATOM 1928 C CA . CYS A 1 251 ? -23.075 5.586 -11.715 1.00 87.12 251 CYS A CA 1
ATOM 1929 C C . CYS A 1 251 ? -24.509 5.621 -11.168 1.00 87.12 251 CYS A C 1
ATOM 1931 O O . CYS A 1 251 ? -25.342 4.840 -11.618 1.00 87.12 251 CYS A O 1
ATOM 1933 N N . GLU A 1 252 ? -24.796 6.499 -10.205 1.00 88.75 252 GLU A N 1
ATOM 1934 C CA . GLU A 1 252 ? -26.143 6.700 -9.654 1.00 88.75 252 GLU A CA 1
ATOM 1935 C C . GLU A 1 252 ? -27.100 7.226 -10.733 1.00 88.75 252 GLU A C 1
ATOM 1937 O O . GLU A 1 252 ? -28.108 6.589 -11.020 1.00 88.75 252 GLU A O 1
ATOM 1942 N N . PHE A 1 253 ? -26.719 8.291 -11.441 1.00 86.19 253 PHE A N 1
ATOM 1943 C CA . PHE A 1 253 ? -27.510 8.867 -12.531 1.00 86.19 253 PHE A CA 1
ATOM 1944 C C . PHE A 1 253 ? -27.835 7.859 -13.643 1.00 86.19 253 PHE A C 1
ATOM 1946 O O . PHE A 1 253 ? -28.954 7.831 -14.153 1.00 86.19 253 PHE A O 1
ATOM 1953 N N . MET A 1 254 ? -26.871 7.014 -14.021 1.00 86.62 254 MET A N 1
ATOM 1954 C CA . MET A 1 254 ? -27.083 5.963 -15.019 1.00 86.62 254 MET A CA 1
ATOM 1955 C C . MET A 1 254 ? -28.043 4.878 -14.518 1.00 86.62 254 MET A C 1
ATOM 1957 O O . MET A 1 254 ? -28.909 4.443 -15.274 1.00 86.62 254 MET A O 1
ATOM 1961 N N . ARG A 1 255 ? -27.917 4.455 -13.253 1.00 86.75 255 ARG A N 1
ATOM 1962 C CA . ARG A 1 255 ? -28.806 3.452 -12.638 1.00 86.75 255 ARG A CA 1
ATOM 1963 C C . ARG A 1 255 ? -30.237 3.954 -12.481 1.00 86.75 255 ARG A C 1
ATOM 1965 O O . ARG A 1 255 ? -31.160 3.163 -12.634 1.00 86.75 255 ARG A O 1
ATOM 1972 N N . ASP A 1 256 ? -30.408 5.255 -12.273 1.00 90.69 256 ASP A N 1
ATOM 1973 C CA . ASP A 1 256 ? -31.715 5.915 -12.197 1.00 90.69 256 ASP A CA 1
ATOM 1974 C C . ASP A 1 256 ? -32.357 6.138 -13.584 1.00 90.69 256 ASP A C 1
ATOM 1976 O O . ASP A 1 256 ? -33.385 6.803 -13.706 1.00 90.69 256 ASP A O 1
ATOM 1980 N N . GLY A 1 257 ? -31.758 5.600 -14.654 1.00 86.75 257 GLY A N 1
ATOM 1981 C CA . GLY A 1 257 ? -32.277 5.700 -16.020 1.00 86.75 257 GLY A CA 1
ATOM 1982 C C . GLY A 1 257 ? -31.987 7.036 -16.705 1.00 86.75 257 GLY A C 1
ATOM 1983 O O . GLY A 1 257 ? -32.535 7.307 -17.771 1.00 86.75 257 GLY A O 1
ATOM 1984 N N . GLY A 1 258 ? -31.103 7.867 -16.143 1.00 84.56 258 GLY A N 1
ATOM 1985 C CA . GLY A 1 258 ? -30.829 9.226 -16.618 1.00 84.56 258 GLY A CA 1
ATOM 1986 C C . GLY A 1 258 ? -30.306 9.339 -18.056 1.00 84.56 258 GLY A C 1
ATOM 1987 O O . GLY A 1 258 ? -30.362 10.423 -18.636 1.00 84.56 258 GLY A O 1
ATOM 1988 N N . ILE A 1 259 ? -29.822 8.239 -18.641 1.00 82.12 259 ILE A N 1
ATOM 1989 C CA . ILE A 1 259 ? -29.328 8.174 -20.028 1.00 82.12 259 ILE A CA 1
ATOM 1990 C C . ILE A 1 259 ? -30.174 7.276 -20.944 1.00 82.12 259 ILE A C 1
ATOM 1992 O O . ILE A 1 259 ? -29.816 7.091 -22.103 1.00 82.12 259 ILE A O 1
ATOM 1996 N N . GLY A 1 260 ? -31.276 6.704 -20.445 1.00 86.25 260 GLY A N 1
ATOM 1997 C CA . GLY A 1 260 ? -32.072 5.730 -21.192 1.00 86.25 260 GLY A CA 1
ATOM 1998 C C . GLY A 1 260 ? -31.324 4.417 -21.462 1.00 86.25 260 GLY A C 1
ATOM 1999 O O . GLY A 1 260 ? -30.516 3.962 -20.650 1.00 86.25 260 GLY A O 1
ATOM 2000 N N . GLN A 1 261 ? -31.616 3.780 -22.598 1.00 86.44 261 GLN A N 1
ATOM 2001 C CA . GLN A 1 261 ? -31.013 2.501 -22.979 1.00 86.44 261 GLN A CA 1
ATOM 2002 C C . GLN A 1 261 ? -29.582 2.695 -23.509 1.00 86.44 261 GLN A C 1
ATOM 2004 O O . GLN A 1 261 ? -29.365 3.357 -24.526 1.00 86.44 261 GLN A O 1
ATOM 2009 N N . ILE A 1 262 ? -28.603 2.065 -22.850 1.00 84.06 262 ILE A N 1
ATOM 2010 C CA . ILE A 1 262 ? -27.201 2.050 -23.296 1.00 84.06 262 ILE A CA 1
ATOM 2011 C C . ILE A 1 262 ? -27.084 1.197 -24.564 1.00 84.06 262 ILE A C 1
ATOM 2013 O O . ILE A 1 262 ? -27.476 0.030 -24.562 1.00 84.06 262 ILE A O 1
ATOM 2017 N N . ARG A 1 263 ? -26.520 1.772 -25.633 1.00 83.88 263 ARG A N 1
ATOM 2018 C CA . ARG A 1 263 ? -26.294 1.072 -26.912 1.00 83.88 263 ARG A CA 1
ATOM 2019 C C . ARG A 1 263 ? -24.828 0.719 -27.147 1.00 83.88 263 ARG A C 1
ATOM 2021 O O . ARG A 1 263 ? -24.543 -0.372 -27.625 1.00 83.88 263 ARG A O 1
ATOM 2028 N N . ALA A 1 264 ? -23.910 1.607 -26.770 1.00 84.75 264 ALA A N 1
ATOM 2029 C CA . ALA A 1 264 ? -22.475 1.390 -26.910 1.00 84.75 264 ALA A CA 1
ATOM 2030 C C . ALA A 1 264 ? -21.682 2.081 -25.794 1.00 84.75 264 ALA A C 1
ATOM 2032 O O . ALA A 1 264 ? -22.075 3.136 -25.282 1.00 84.75 264 ALA A O 1
ATOM 2033 N N . VAL A 1 265 ? -20.543 1.480 -25.445 1.00 83.44 265 VAL A N 1
ATOM 2034 C CA . VAL A 1 265 ? -19.572 2.015 -24.488 1.00 83.44 265 VAL A CA 1
ATOM 2035 C C . VAL A 1 265 ? -18.196 2.015 -25.140 1.00 83.44 265 VAL A C 1
ATOM 2037 O O . VAL A 1 265 ? -17.670 0.961 -25.488 1.00 83.44 265 VAL A O 1
ATOM 2040 N N . GLU A 1 266 ? -17.610 3.197 -25.278 1.00 84.19 266 GLU A N 1
ATOM 2041 C CA . GLU A 1 266 ? -16.242 3.384 -25.741 1.00 84.19 266 GLU A CA 1
ATOM 2042 C C . GLU A 1 266 ? -15.351 3.737 -24.547 1.00 84.19 266 GLU A C 1
ATOM 2044 O O . GLU A 1 266 ? -15.583 4.720 -23.841 1.00 84.19 266 GLU A O 1
ATOM 2049 N N . CYS A 1 267 ? -14.304 2.946 -24.330 1.00 79.56 267 CYS A N 1
ATOM 2050 C CA . CYS A 1 267 ? -13.327 3.179 -23.274 1.00 79.56 267 CYS A CA 1
ATOM 2051 C C . CYS A 1 267 ? -11.957 3.434 -23.891 1.00 79.56 267 CYS A C 1
ATOM 2053 O O . CYS A 1 267 ? -11.463 2.614 -24.664 1.00 79.56 267 CYS A O 1
ATOM 2055 N N . VAL A 1 268 ? -11.311 4.533 -23.505 1.00 79.25 268 VAL A N 1
ATOM 2056 C CA . VAL A 1 268 ? -9.917 4.772 -23.874 1.00 79.25 268 VAL A CA 1
ATOM 2057 C C . VAL A 1 268 ? -9.020 4.039 -22.885 1.00 79.25 268 VAL A C 1
ATOM 2059 O O . VAL A 1 268 ? -9.085 4.273 -21.678 1.00 79.25 268 VAL A O 1
ATOM 2062 N N . ASN A 1 269 ? -8.171 3.156 -23.404 1.00 74.06 269 ASN A N 1
ATOM 2063 C CA . ASN A 1 269 ? -7.163 2.464 -22.614 1.00 74.06 269 ASN A CA 1
ATOM 2064 C C . ASN A 1 269 ? -5.780 3.098 -22.822 1.00 74.06 269 ASN A C 1
ATOM 2066 O O . ASN A 1 269 ? -5.537 3.789 -23.814 1.00 74.06 269 ASN A O 1
ATOM 2070 N N . PHE A 1 270 ? -4.865 2.853 -21.885 1.00 73.19 270 PHE A N 1
ATOM 2071 C CA . PHE A 1 270 ? -3.455 3.177 -22.075 1.00 73.19 270 PHE A CA 1
ATOM 2072 C C . PHE A 1 270 ? -2.890 2.419 -23.283 1.00 73.19 270 PHE A C 1
ATOM 2074 O O . PHE A 1 270 ? -3.428 1.386 -23.695 1.00 73.19 270 PHE A O 1
ATOM 2081 N N . LYS A 1 271 ? -1.778 2.922 -23.841 1.00 76.94 271 LYS A N 1
ATOM 2082 C CA . LYS A 1 271 ? -0.999 2.150 -24.817 1.00 76.94 271 LYS A CA 1
ATOM 2083 C C . LYS A 1 271 ? -0.709 0.771 -24.221 1.00 76.94 271 LYS A C 1
ATOM 2085 O O . LYS A 1 271 ? -0.360 0.672 -23.044 1.00 76.94 271 LYS A O 1
ATOM 2090 N N . GLY A 1 272 ? -0.893 -0.268 -25.033 1.00 73.62 272 GLY A N 1
ATOM 2091 C CA . GLY A 1 272 ? -0.588 -1.635 -24.627 1.00 73.62 272 GLY A CA 1
ATOM 2092 C C . GLY A 1 272 ? 0.881 -1.789 -24.216 1.00 73.62 272 GLY A C 1
ATOM 2093 O O . GLY A 1 272 ? 1.705 -0.932 -24.556 1.00 73.62 272 GLY A O 1
ATOM 2094 N N . PRO A 1 273 ? 1.215 -2.862 -23.480 1.00 74.75 273 PRO A N 1
ATOM 2095 C CA . PRO A 1 273 ? 2.593 -3.129 -23.097 1.00 74.75 273 PRO A CA 1
ATOM 2096 C C . PRO A 1 273 ? 3.479 -3.236 -24.343 1.00 74.75 273 PRO A C 1
ATOM 2098 O O . PRO A 1 273 ? 3.062 -3.763 -25.377 1.00 74.75 273 PRO A O 1
ATOM 2101 N N . ILE A 1 274 ? 4.709 -2.736 -24.235 1.00 79.81 274 ILE A N 1
ATOM 2102 C CA . ILE A 1 274 ? 5.753 -2.996 -25.228 1.00 79.81 274 ILE A CA 1
ATOM 2103 C C . ILE A 1 274 ? 6.082 -4.489 -25.127 1.00 79.81 274 ILE A C 1
ATOM 2105 O O . ILE A 1 274 ? 6.223 -5.012 -24.019 1.00 79.81 274 ILE A O 1
ATOM 2109 N N . ALA A 1 275 ? 6.162 -5.179 -26.267 1.00 80.69 275 ALA A N 1
ATOM 2110 C CA . ALA A 1 275 ? 6.566 -6.578 -26.292 1.00 80.69 275 ALA A CA 1
ATOM 2111 C C . ALA A 1 275 ? 7.944 -6.731 -25.631 1.00 80.69 275 ALA A C 1
ATOM 2113 O O . ALA A 1 275 ? 8.879 -5.999 -25.959 1.00 80.69 275 ALA A O 1
ATOM 2114 N N . TYR A 1 276 ? 8.049 -7.670 -24.690 1.00 80.94 276 TYR A N 1
ATOM 2115 C CA . TYR A 1 276 ? 9.329 -8.015 -24.086 1.00 80.94 276 TYR A CA 1
ATOM 2116 C C . TYR A 1 276 ? 10.227 -8.649 -25.165 1.00 80.94 276 TYR A C 1
ATOM 2118 O O . TYR A 1 276 ? 9.729 -9.519 -25.889 1.00 80.94 276 TYR A O 1
ATOM 2126 N N . PRO A 1 277 ? 11.499 -8.228 -25.312 1.00 87.38 277 PRO A N 1
ATOM 2127 C CA . PRO A 1 277 ? 12.395 -8.795 -26.319 1.00 87.38 277 PRO A CA 1
ATOM 2128 C C . PRO A 1 277 ? 12.521 -10.312 -26.158 1.00 87.38 277 PRO A C 1
ATOM 2130 O O . PRO A 1 277 ? 12.605 -10.809 -25.033 1.00 87.38 277 PRO A O 1
ATOM 2133 N N . ALA A 1 278 ? 12.541 -11.053 -27.268 1.00 86.19 278 ALA A N 1
ATOM 2134 C CA . ALA A 1 278 ? 12.633 -12.515 -27.232 1.00 86.19 278 ALA A CA 1
ATOM 2135 C C . ALA A 1 278 ? 13.974 -12.983 -26.638 1.00 86.19 278 ALA A C 1
ATOM 2137 O O . ALA A 1 278 ? 14.042 -13.989 -25.938 1.00 86.19 278 ALA A O 1
ATOM 2138 N N . GLU A 1 279 ? 15.020 -12.205 -26.889 1.00 90.25 279 GLU A N 1
ATOM 2139 C CA . GLU A 1 279 ? 16.380 -12.341 -26.380 1.00 90.25 279 GLU A CA 1
ATOM 2140 C C . GLU A 1 279 ? 16.552 -11.889 -24.918 1.00 90.25 279 GLU A C 1
ATOM 2142 O O . GLU A 1 279 ? 17.607 -12.112 -24.326 1.00 90.25 279 GLU A O 1
ATOM 2147 N N . GLY A 1 280 ? 15.515 -11.300 -24.316 1.00 87.12 280 GLY A N 1
ATOM 2148 C CA . GLY A 1 280 ? 15.561 -10.734 -22.972 1.00 87.12 280 GLY A CA 1
ATOM 2149 C C . GLY A 1 280 ? 16.207 -9.350 -22.901 1.00 87.12 280 GLY A C 1
ATOM 2150 O O . GLY A 1 280 ? 16.720 -8.813 -23.880 1.00 87.12 280 GLY A O 1
ATOM 2151 N N . LEU A 1 281 ? 16.140 -8.738 -21.718 1.00 86.69 281 LEU A N 1
ATOM 2152 C CA . LEU A 1 281 ? 16.864 -7.499 -21.429 1.00 86.69 281 LEU A CA 1
ATOM 2153 C C . LEU A 1 281 ? 18.292 -7.820 -20.961 1.00 86.69 281 LEU A C 1
ATOM 2155 O O . LEU A 1 281 ? 18.489 -8.840 -20.291 1.00 86.69 281 LEU A O 1
ATOM 2159 N N . PRO A 1 282 ? 19.286 -6.967 -21.275 1.00 88.81 282 PRO A N 1
ATOM 2160 C CA . PRO A 1 282 ? 20.625 -7.122 -20.723 1.00 88.81 282 PRO A CA 1
ATOM 2161 C C . PRO A 1 282 ? 20.574 -7.062 -19.193 1.00 88.81 282 PRO A C 1
ATOM 2163 O O . PRO A 1 282 ? 19.788 -6.313 -18.613 1.00 88.81 282 PRO A O 1
ATOM 2166 N N . ALA A 1 283 ? 21.416 -7.860 -18.538 1.00 87.88 283 ALA A N 1
ATOM 2167 C CA . ALA A 1 283 ? 21.527 -7.828 -17.088 1.00 87.88 283 ALA A CA 1
ATOM 2168 C C . ALA A 1 283 ? 22.093 -6.477 -16.628 1.00 87.88 283 ALA A C 1
ATOM 2170 O O . ALA A 1 283 ? 23.093 -5.998 -17.165 1.00 87.88 283 ALA A O 1
ATOM 2171 N N . GLU A 1 284 ? 21.475 -5.899 -15.605 1.00 88.62 284 GLU A N 1
ATOM 2172 C CA . GLU A 1 284 ? 21.938 -4.679 -14.949 1.00 88.62 284 GLU A CA 1
ATOM 2173 C C . GLU A 1 284 ? 22.484 -5.006 -13.551 1.00 88.62 284 GLU A C 1
ATOM 2175 O O . GLU A 1 284 ? 22.039 -5.976 -12.924 1.00 88.62 284 GLU A O 1
ATOM 2180 N N . PRO A 1 285 ? 23.460 -4.231 -13.042 1.00 91.81 285 PRO A N 1
ATOM 2181 C CA . PRO A 1 285 ? 23.916 -4.385 -11.669 1.00 91.81 285 PRO A CA 1
ATOM 2182 C C . PRO A 1 285 ? 22.785 -4.062 -10.688 1.00 91.81 285 PRO A C 1
ATOM 2184 O O . PRO A 1 285 ? 21.962 -3.177 -10.924 1.00 91.81 285 PRO A O 1
ATOM 2187 N N . ILE A 1 286 ? 22.777 -4.760 -9.553 1.00 90.88 286 ILE A N 1
ATOM 2188 C CA . ILE A 1 286 ? 21.844 -4.475 -8.461 1.00 90.88 286 ILE A CA 1
ATOM 2189 C C . ILE A 1 286 ? 22.113 -3.046 -7.959 1.00 90.88 286 ILE A C 1
ATOM 2191 O O . ILE A 1 286 ? 23.262 -2.743 -7.620 1.00 90.88 286 ILE A O 1
ATOM 2195 N N . PRO A 1 287 ? 21.094 -2.169 -7.889 1.00 87.12 287 PRO A N 1
ATOM 2196 C CA . PRO A 1 287 ? 21.286 -0.817 -7.385 1.00 87.12 287 PRO A CA 1
ATOM 2197 C C . PRO A 1 287 ? 21.758 -0.812 -5.928 1.00 87.12 287 PRO A C 1
ATOM 2199 O O . PRO A 1 287 ? 21.267 -1.572 -5.093 1.00 87.12 287 PRO A O 1
ATOM 2202 N N . GLU A 1 288 ? 22.683 0.089 -5.604 1.00 88.31 288 GLU A N 1
ATOM 2203 C CA . GLU A 1 288 ? 23.195 0.236 -4.242 1.00 88.31 288 GLU A CA 1
ATOM 2204 C C . GLU A 1 288 ? 22.073 0.611 -3.253 1.00 88.31 288 GLU A C 1
ATOM 2206 O O . GLU A 1 288 ? 21.205 1.450 -3.535 1.00 88.31 288 GLU A O 1
ATOM 2211 N N . GLY A 1 289 ? 22.101 -0.022 -2.076 1.00 83.88 289 GLY A N 1
ATOM 2212 C CA . GLY A 1 289 ? 21.134 0.201 -0.997 1.00 83.88 289 GLY A CA 1
ATOM 2213 C C . GLY A 1 289 ? 19.807 -0.551 -1.142 1.00 83.88 289 GLY A C 1
ATOM 2214 O O . GLY A 1 289 ? 18.938 -0.380 -0.288 1.00 83.88 289 GLY A O 1
ATOM 2215 N N . VAL A 1 290 ? 19.652 -1.373 -2.186 1.00 93.25 290 VAL A N 1
ATOM 2216 C CA . VAL A 1 290 ? 18.485 -2.243 -2.375 1.00 93.25 290 VAL A CA 1
ATOM 2217 C C . VAL A 1 290 ? 18.793 -3.641 -1.855 1.00 93.25 290 VAL A C 1
ATOM 2219 O O . VAL A 1 290 ? 19.704 -4.305 -2.354 1.00 93.25 290 VAL A O 1
ATOM 2222 N N . ASP A 1 291 ? 17.994 -4.133 -0.909 1.00 92.50 291 ASP A N 1
ATOM 2223 C CA . ASP A 1 291 ? 17.966 -5.565 -0.622 1.00 92.50 291 ASP A CA 1
ATOM 2224 C C . ASP A 1 291 ? 17.259 -6.290 -1.775 1.00 92.50 291 ASP A C 1
ATOM 2226 O O . ASP A 1 291 ? 16.030 -6.357 -1.866 1.00 92.50 291 ASP A O 1
ATOM 2230 N N . TRP A 1 292 ? 18.061 -6.818 -2.697 1.00 90.94 292 TRP A N 1
ATOM 2231 C CA . TRP A 1 292 ? 17.569 -7.467 -3.908 1.00 90.94 292 TRP A CA 1
ATOM 2232 C C . TRP A 1 292 ? 16.766 -8.737 -3.627 1.00 90.94 292 TRP A C 1
ATOM 2234 O O . TRP A 1 292 ? 15.816 -9.033 -4.351 1.00 90.94 292 TRP A O 1
ATOM 2244 N N . ASN A 1 293 ? 17.105 -9.472 -2.566 1.00 89.62 293 ASN A N 1
ATOM 2245 C CA . ASN A 1 293 ? 16.392 -10.693 -2.205 1.00 89.62 293 ASN A CA 1
ATOM 2246 C C . ASN A 1 293 ? 15.003 -10.356 -1.652 1.00 89.62 293 ASN A C 1
ATOM 2248 O O . ASN A 1 293 ? 14.016 -10.986 -2.037 1.00 89.62 293 ASN A O 1
ATOM 2252 N N . LEU A 1 294 ? 14.905 -9.324 -0.807 1.00 90.94 294 LEU A N 1
ATOM 2253 C CA . LEU A 1 294 ? 13.613 -8.803 -0.356 1.00 90.94 294 LEU A CA 1
ATOM 2254 C C . LEU A 1 294 ? 12.807 -8.228 -1.522 1.00 90.94 294 LEU A C 1
ATOM 2256 O O . LEU A 1 294 ? 11.614 -8.513 -1.639 1.00 90.94 294 LEU A O 1
ATOM 2260 N N . TRP A 1 295 ? 13.450 -7.472 -2.416 1.00 92.19 295 TRP A N 1
ATOM 2261 C CA . TRP A 1 295 ? 12.786 -6.875 -3.572 1.00 92.19 295 TRP A CA 1
ATOM 2262 C C . 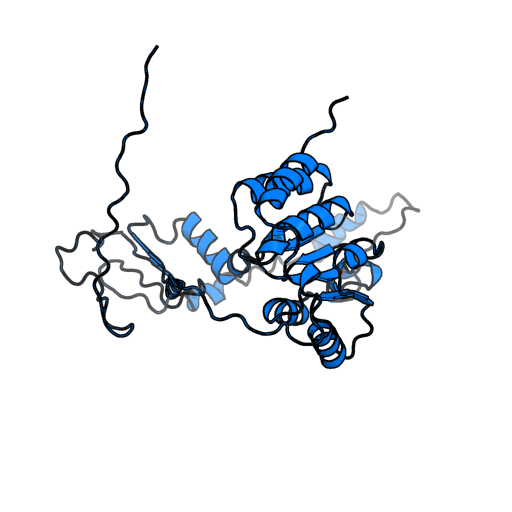TRP A 1 295 ? 12.207 -7.932 -4.519 1.00 92.19 295 TRP A C 1
ATOM 2264 O O . TRP A 1 295 ? 11.045 -7.818 -4.913 1.00 92.19 295 TRP A O 1
ATOM 2274 N N . GLN A 1 296 ? 12.953 -8.996 -4.837 1.00 89.06 296 GLN A N 1
ATOM 2275 C CA . GLN A 1 296 ? 12.440 -10.118 -5.636 1.00 89.06 296 GLN A CA 1
ATOM 2276 C C . GLN A 1 296 ? 11.279 -10.840 -4.947 1.00 89.06 296 GLN A C 1
ATOM 2278 O O . GLN A 1 296 ? 10.352 -11.305 -5.611 1.00 89.06 296 GLN A O 1
ATOM 2283 N N . GLY A 1 297 ? 11.310 -10.908 -3.616 1.00 83.69 297 GLY A N 1
ATOM 2284 C CA . GLY A 1 297 ? 10.324 -11.635 -2.837 1.00 83.69 297 GLY A CA 1
ATOM 2285 C C . GLY A 1 297 ? 10.421 -13.145 -3.039 1.00 83.69 297 GLY A C 1
ATOM 2286 O O . GLY A 1 297 ? 11.454 -13.701 -3.407 1.00 83.69 297 GLY A O 1
ATOM 2287 N N . HIS A 1 298 ? 9.325 -13.842 -2.756 1.00 68.69 298 HIS A N 1
ATOM 2288 C CA . HIS A 1 298 ? 9.297 -15.295 -2.865 1.00 68.69 298 HIS A CA 1
ATOM 2289 C C . HIS A 1 298 ? 9.179 -15.719 -4.343 1.00 68.69 298 HIS A C 1
ATOM 2291 O O . HIS A 1 298 ? 8.295 -15.211 -5.036 1.00 68.69 298 HIS A O 1
ATOM 2297 N N . PRO A 1 299 ? 9.973 -16.687 -4.844 1.00 56.97 299 PRO A N 1
ATOM 2298 C CA . PRO A 1 299 ? 9.888 -17.115 -6.239 1.00 56.97 299 PRO A CA 1
ATOM 2299 C C . PRO A 1 299 ? 8.467 -17.589 -6.599 1.00 56.97 299 PRO A C 1
ATOM 2301 O O . PRO A 1 299 ? 7.900 -18.477 -5.949 1.00 56.97 299 PRO A O 1
ATOM 2304 N N . CYS A 1 300 ? 7.904 -16.999 -7.661 1.00 46.84 300 CYS A N 1
ATOM 2305 C CA . CYS A 1 300 ? 6.494 -17.074 -8.078 1.00 46.84 300 CYS A CA 1
ATOM 2306 C C . CYS A 1 300 ? 5.908 -18.494 -8.214 1.00 46.84 300 CYS A C 1
ATOM 2308 O O . CYS A 1 300 ? 4.694 -18.678 -8.107 1.00 46.84 300 CYS A O 1
ATOM 2310 N N . TYR A 1 301 ? 6.741 -19.515 -8.439 1.00 41.59 301 TYR A N 1
ATOM 2311 C CA . TYR A 1 301 ? 6.286 -20.905 -8.570 1.00 41.59 301 TYR A CA 1
ATOM 2312 C C . TYR A 1 301 ? 5.973 -21.560 -7.215 1.00 41.59 301 TYR A C 1
ATOM 2314 O O . TYR A 1 301 ? 4.974 -22.267 -7.076 1.00 41.59 301 TYR A O 1
ATOM 2322 N N . PHE A 1 302 ? 6.775 -21.267 -6.187 1.00 45.59 302 PHE A N 1
ATOM 2323 C CA . PHE A 1 302 ? 6.509 -21.686 -4.806 1.00 45.59 302 PHE A CA 1
ATOM 2324 C C . PHE A 1 302 ? 5.420 -20.833 -4.153 1.00 45.59 302 PHE A C 1
ATOM 2326 O O . PHE A 1 302 ? 4.662 -21.313 -3.313 1.00 45.59 302 PHE A O 1
ATOM 2333 N N . PHE A 1 303 ? 5.317 -19.576 -4.579 1.00 50.00 303 PHE A N 1
ATOM 2334 C CA . PHE A 1 303 ? 4.434 -18.569 -4.011 1.00 50.00 303 PHE A CA 1
ATOM 2335 C C . PHE A 1 303 ? 2.961 -18.986 -3.965 1.00 50.00 303 PHE A C 1
ATOM 2337 O O . PHE A 1 303 ? 2.315 -18.909 -2.922 1.00 50.00 303 PHE A O 1
ATOM 2344 N N . VAL A 1 304 ? 2.429 -19.514 -5.066 1.00 51.28 304 VAL A N 1
ATOM 2345 C CA . VAL A 1 304 ? 1.017 -19.909 -5.098 1.00 51.28 304 VAL A CA 1
ATOM 2346 C C . VAL A 1 304 ? 0.753 -21.151 -4.263 1.00 51.28 304 VAL A C 1
ATOM 2348 O O . VAL A 1 304 ? -0.271 -21.216 -3.582 1.00 51.28 304 VAL A O 1
ATOM 2351 N N . LEU A 1 305 ? 1.642 -22.142 -4.317 1.00 44.09 305 LEU A N 1
ATOM 2352 C CA . LEU A 1 305 ? 1.482 -23.357 -3.521 1.00 44.09 305 LEU A CA 1
ATOM 2353 C C . LEU A 1 305 ? 1.507 -23.025 -2.024 1.00 44.09 305 LEU A C 1
ATOM 2355 O O . LEU A 1 305 ? 0.682 -23.547 -1.274 1.00 44.09 305 LEU A O 1
ATOM 2359 N N . SER A 1 306 ? 2.371 -22.096 -1.609 1.00 52.28 306 SER A N 1
ATOM 2360 C CA . SER A 1 306 ? 2.433 -21.592 -0.237 1.00 52.28 306 SER A CA 1
ATOM 2361 C C . SER A 1 306 ? 1.189 -20.784 0.149 1.00 52.28 306 SER A C 1
ATOM 2363 O O . SER A 1 306 ? 0.594 -21.064 1.187 1.00 52.28 306 SER A O 1
ATOM 2365 N N . ILE A 1 307 ? 0.716 -19.858 -0.695 1.00 55.12 307 ILE A N 1
ATOM 2366 C CA . ILE A 1 307 ? -0.517 -19.084 -0.451 1.00 55.12 307 ILE A CA 1
ATOM 2367 C C . ILE A 1 307 ? -1.740 -20.002 -0.313 1.00 55.12 307 ILE A C 1
ATOM 2369 O O . ILE A 1 307 ? -2.553 -19.841 0.599 1.00 55.12 307 ILE A O 1
ATOM 2373 N N . ALA A 1 308 ? -1.865 -20.999 -1.190 1.00 51.22 308 ALA A N 1
ATOM 2374 C CA . ALA A 1 308 ? -2.958 -21.963 -1.139 1.00 51.22 308 ALA A CA 1
ATOM 2375 C C . ALA A 1 308 ? -2.928 -22.814 0.140 1.00 51.22 308 ALA A C 1
ATOM 2377 O O . ALA A 1 308 ? -3.975 -23.292 0.571 1.00 51.22 308 ALA A O 1
ATOM 2378 N N . ARG A 1 309 ? -1.750 -23.006 0.747 1.00 53.94 309 ARG A N 1
ATOM 2379 C CA . ARG A 1 309 ? -1.573 -23.732 2.010 1.00 53.94 309 ARG A CA 1
ATOM 2380 C C . ARG A 1 309 ? -1.907 -22.855 3.221 1.00 53.94 309 ARG A C 1
ATOM 2382 O O . ARG A 1 309 ? -2.605 -23.328 4.108 1.00 53.94 309 ARG A O 1
ATOM 2389 N N . MET A 1 310 ? -1.518 -21.577 3.204 1.00 53.34 310 MET A N 1
ATOM 2390 C CA . MET A 1 310 ? -1.859 -20.593 4.248 1.00 53.34 310 MET A CA 1
ATOM 2391 C C . MET A 1 310 ? -3.370 -20.315 4.350 1.00 53.34 310 MET A C 1
ATOM 2393 O O . MET A 1 310 ? -3.870 -19.957 5.415 1.00 53.34 310 MET A O 1
ATOM 2397 N N . ALA A 1 311 ? -4.105 -20.485 3.246 1.00 46.47 311 ALA A N 1
ATOM 2398 C CA . ALA A 1 311 ? -5.550 -20.266 3.179 1.00 46.47 311 ALA A CA 1
ATOM 2399 C C . ALA A 1 311 ? -6.405 -21.488 3.574 1.00 46.47 311 ALA A C 1
ATOM 2401 O O . ALA A 1 311 ? -7.633 -21.372 3.592 1.00 46.47 311 ALA A O 1
ATOM 2402 N N . ARG A 1 312 ? -5.814 -22.657 3.872 1.00 44.59 312 ARG A N 1
ATOM 2403 C CA . ARG A 1 312 ? -6.608 -23.819 4.305 1.00 44.59 312 ARG A CA 1
ATOM 2404 C C . ARG A 1 312 ? -7.055 -23.656 5.765 1.00 44.59 312 ARG A C 1
ATOM 2406 O O . ARG A 1 312 ? -6.275 -23.180 6.592 1.00 44.59 312 ARG A O 1
ATOM 2413 N N . PRO A 1 313 ? -8.298 -24.041 6.104 1.00 41.88 313 PRO A N 1
ATOM 2414 C CA . PRO A 1 313 ? -8.649 -24.336 7.484 1.00 41.88 313 PRO A CA 1
ATOM 2415 C C . PRO A 1 313 ? -7.738 -25.466 7.962 1.00 41.88 313 PRO A C 1
ATOM 2417 O O . PRO A 1 313 ? -7.554 -26.450 7.241 1.00 41.88 313 PRO A O 1
ATOM 2420 N N . GLU A 1 314 ? -7.158 -25.324 9.148 1.00 44.72 314 GLU A N 1
ATOM 2421 C CA . GLU A 1 314 ? -6.551 -26.468 9.817 1.00 44.72 314 GLU A CA 1
ATOM 2422 C C . GLU A 1 314 ? -7.703 -27.388 10.214 1.00 44.72 314 GLU A C 1
ATOM 2424 O O . GLU A 1 314 ? -8.461 -27.097 11.136 1.00 44.72 314 GLU A O 1
ATOM 2429 N N . HIS A 1 315 ? -7.924 -28.430 9.419 1.00 38.53 315 HIS A N 1
ATOM 2430 C CA . HIS A 1 315 ? -8.770 -29.533 9.836 1.00 38.53 315 HIS A CA 1
ATOM 2431 C C . HIS A 1 315 ? -7.933 -30.397 10.778 1.00 38.53 315 HIS A C 1
ATOM 2433 O O . HIS A 1 315 ? -6.926 -30.966 10.351 1.00 38.53 315 HIS A O 1
ATOM 2439 N N . GLY A 1 316 ? -8.333 -30.418 12.053 1.00 33.94 316 GLY A N 1
ATOM 2440 C CA . GLY A 1 316 ? -8.102 -31.570 12.923 1.00 33.94 316 GLY A CA 1
ATOM 2441 C C . GLY A 1 316 ? -8.898 -32.780 12.455 1.00 33.94 316 GLY A C 1
ATOM 2442 O O . GLY A 1 316 ? -9.865 -32.588 11.676 1.00 33.94 316 GLY A O 1
#

Secondary structure (DSSP, 8-state):
----PPP-------------STT-S----STT-TTSPPTTEEEEEE-TTS--S----EETTEE--SHHHHHHHHSS-------HHHHHHHHGGGSS-TTS-----GGGTT--S---GGGSEEEEEE--SHHHHHHHTT--TTEEEEEEE-SBHHHHHHHHHHHT---EEESSHHHHHH-TT--EEEE-S-GGGHHHHHHHHHHTT-EEEEPSS--SSHHHHHHHHHHHHHTT--EEE--GGGTSHHHHHHHHHHHTTTT-EEEEEEEPPPPPPPPPPTT-PPP-PPPTTB-HHHHH-S-HHHHHHHHHHHTS----

Radius of gyration: 26.63 Å; chains: 1; bounding box: 63×62×79 Å

Sequence (316 aa):
MGQHCFSDAPPKIVGQSSQPACSAVGWPSSPDDPARPEENGVCLRFGILGNFYDCLFTQNGSRLRSQFDQRRMRLVKRSVKFTRRRFLQRGIAATLTAASPLFIPRHVLGFGNQTGANEQIVVGVIGMGVRGTQLLLNVPASGRVASVCDADARKTAEAVNAHKATWRVDQDYRALLEQQDLDAVFVAACDHHHVLASILACQAGKHVYCEKPLLLYIREGRALVAAARKHGCVVQTGTQQRTMEMNRFTCEFMRDGGIGQIRAVECVNFKGPIAYPAEGLPAEPIPEGVDWNLWQGHPCYFFVLSIARMARPEHG

Foldseek 3Di:
DDDDDDDDDDPDPPDDDDDDDPPPPDDPPDPPPPLDDDAQAFEAEAEALSPCPDRQFDHPHDGPRDPVVVVVPPPPPPDPDDDPVVVVVVVVVPPPDPDDPPPDPCCVVPPPPADDPVQAQEEEEEALPPVSLVVVVVADNSYDYAAYEALQQVSVVVSCVVVVHPHHYDPAVLVVLLDPSHQAYEAPAPQDCQLVSLLSNLVSLHAYEYEPPNHDDPLSVVLSVLSCVVSVHHYHYNPCCVVDPVSVVVVVCVVVCVSPDHSYYHYDHDDDDDDADPVHDDDDDDDPRGPVDSNCDDPPVVVSVVSVVSSDDPDD

pLDDT: mean 71.19, std 25.08, range [24.36, 98.5]